Protein AF-A0A1R2CKJ0-F1 (afdb_monomer_lite)

Radius of gyration: 24.92 Å; chains: 1; bounding box: 48×50×79 Å

Foldseek 3Di:
DDDDDLVVLVVLLVCCQQPNLVVSCVVVVHPSVVSVVSVVVCVVPCPPVVVVVLLVLLVCCQPPNLVVSCVRRVHDSVRSVVSCVVCVVSPPDDDDDPPPDDDDCVVVVVPPPPDPDDDDDDDDDDDDPPPDPDDPPPPPDDDALLLLLVLLLQCVPDPDNVVSCVVSVHPSVSSVVSLCCLQPPAQDPNLCCQAVNDDDPPRRDPSNVSLLVVLVVVCVVVVPDPPVLVVSVVVSQVSSCSDPDGGDHDPSSSVSSCVVVVPD

InterPro domains:
  IPR002514 Transposase IS3/IS911family [PF01527] (139-189)
  IPR006600 HTH CenpB-type DNA-binding domain [PS51253] (199-264)
  IPR009057 Homedomain-like superfamily [SSF46689] (139-225)

Secondary structure (DSSP, 8-state):
-----HHHHHHHHHHHHHHHHHHHHHHHT--GGGTHHHHHHHHTT-HHHHHHHHHHHHHHHHHH-HHHHHHHHT--HHHHHHHHHH-GGG--S----TT-----TTSGGGSS----PPP-S------------TT------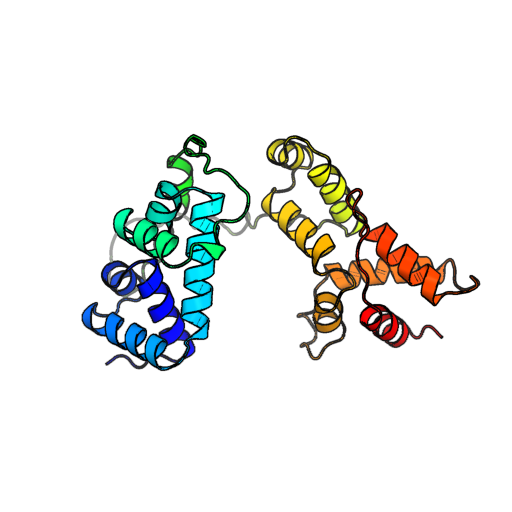---HHHHHHHHHHHHH-S-HHHHHHHTTS-HHHHHHHHHHHHHTTTSHHHHHHHHSS--TT-S-HHHHHHHHHHHHHHHHSTT-SSHHHHHHHHHHHHH--SSSPPP--HHHHHHHHHHHT--

Structure (mmCIF, N/CA/C/O backbone):
data_AF-A0A1R2CKJ0-F1
#
_entry.id   AF-A0A1R2CKJ0-F1
#
loop_
_atom_site.group_PDB
_atom_site.id
_atom_site.type_symbol
_atom_site.label_atom_id
_atom_site.label_alt_id
_atom_site.label_comp_id
_atom_site.label_asym_id
_atom_site.label_entity_id
_atom_site.label_seq_id
_atom_site.pdbx_PDB_ins_code
_atom_site.Cartn_x
_atom_site.Cartn_y
_atom_site.Cartn_z
_atom_site.occupancy
_atom_site.B_iso_or_equiv
_atom_site.auth_seq_id
_atom_site.auth_comp_id
_atom_site.auth_asym_id
_atom_site.auth_atom_id
_atom_site.pdbx_PDB_model_num
ATOM 1 N N . MET A 1 1 ? -10.559 26.275 -32.325 1.00 53.25 1 MET A N 1
ATOM 2 C CA . MET A 1 1 ? -9.926 25.853 -31.058 1.00 53.25 1 MET A CA 1
ATOM 3 C C . MET A 1 1 ? -10.720 24.674 -30.513 1.00 53.25 1 MET A C 1
ATOM 5 O O . MET A 1 1 ? -11.921 24.820 -30.311 1.00 53.25 1 MET A O 1
ATOM 9 N N . ILE A 1 2 ? -10.107 23.493 -30.386 1.00 58.09 2 ILE A N 1
ATOM 10 C CA . ILE A 1 2 ? -10.813 22.297 -29.898 1.00 58.09 2 ILE A CA 1
ATOM 11 C C . ILE A 1 2 ? -11.063 22.471 -28.394 1.00 58.09 2 ILE A C 1
ATOM 13 O O . ILE A 1 2 ? -10.130 22.674 -27.618 1.00 58.09 2 ILE A O 1
ATOM 17 N N . TYR A 1 3 ? -12.327 22.431 -27.968 1.00 61.59 3 TYR A N 1
ATOM 18 C CA . TYR A 1 3 ? -12.679 22.596 -26.557 1.00 61.59 3 TYR A CA 1
ATOM 19 C C . TYR A 1 3 ? -12.543 21.266 -25.812 1.00 61.59 3 TYR A C 1
ATOM 21 O O . TYR A 1 3 ? -13.449 20.437 -25.793 1.00 61.59 3 TYR A O 1
ATOM 29 N N . TYR A 1 4 ? -11.393 21.070 -25.172 1.00 70.81 4 TYR A N 1
ATOM 30 C CA . TYR A 1 4 ? -11.172 19.959 -24.247 1.00 70.81 4 TYR A CA 1
ATOM 31 C C . TYR A 1 4 ? -11.701 20.276 -22.847 1.00 70.81 4 TYR A C 1
ATOM 33 O O . TYR A 1 4 ? -11.743 21.441 -22.450 1.00 70.81 4 TYR A O 1
ATOM 41 N N . SER A 1 5 ? -12.062 19.243 -22.083 1.00 72.38 5 SER A N 1
ATOM 42 C CA . SER A 1 5 ? -12.331 19.371 -20.646 1.00 72.38 5 SER A CA 1
ATOM 43 C C . SER A 1 5 ? -11.050 19.693 -19.874 1.00 72.38 5 SER A C 1
ATOM 45 O O . SER A 1 5 ? -9.963 19.303 -20.302 1.00 72.38 5 SER A O 1
ATOM 47 N N . ASP A 1 6 ? -11.157 20.335 -18.710 1.00 60.19 6 ASP A N 1
ATOM 48 C CA . ASP A 1 6 ? -9.989 20.748 -17.911 1.00 60.19 6 ASP A CA 1
ATOM 49 C C . ASP A 1 6 ? -9.065 19.579 -17.570 1.00 60.19 6 ASP A C 1
ATOM 51 O O . ASP A 1 6 ? -7.846 19.673 -17.687 1.00 60.19 6 ASP A O 1
ATOM 55 N N . LYS A 1 7 ? -9.644 18.415 -17.260 1.00 60.22 7 LYS A N 1
ATOM 56 C CA . LYS A 1 7 ? -8.884 17.182 -17.028 1.00 60.22 7 LYS A CA 1
ATOM 57 C C . LYS A 1 7 ? -8.047 16.780 -18.245 1.00 60.22 7 LYS A C 1
ATOM 59 O O . LYS A 1 7 ? -6.913 16.337 -18.089 1.00 60.22 7 LYS A O 1
ATOM 64 N N . LYS A 1 8 ? -8.597 16.920 -19.452 1.00 69.69 8 LYS A N 1
ATOM 65 C CA . LYS A 1 8 ? -7.910 16.567 -20.698 1.00 69.69 8 LYS A CA 1
ATOM 66 C C . LYS A 1 8 ? -6.870 17.625 -21.077 1.00 69.69 8 LYS A C 1
ATOM 68 O O . LYS A 1 8 ? -5.788 17.251 -21.511 1.00 69.69 8 LYS A O 1
ATOM 73 N N . ARG A 1 9 ? -7.140 18.910 -20.820 1.00 68.81 9 ARG A N 1
ATOM 74 C CA . ARG A 1 9 ? -6.161 20.004 -20.970 1.00 68.81 9 ARG A CA 1
ATOM 75 C C . ARG A 1 9 ? -4.948 19.800 -20.065 1.00 68.81 9 ARG A C 1
ATOM 77 O O . ARG A 1 9 ? -3.824 19.887 -20.542 1.00 68.81 9 ARG A O 1
ATOM 84 N N . LYS A 1 10 ? -5.166 19.422 -18.800 1.00 63.09 10 LYS A N 1
ATOM 85 C CA . LYS A 1 10 ? -4.086 19.076 -17.861 1.00 63.09 10 LYS A CA 1
ATOM 86 C C . LYS A 1 10 ? -3.245 17.895 -18.351 1.00 63.09 10 LYS A C 1
ATOM 88 O O . LYS A 1 10 ? -2.026 17.945 -18.286 1.00 63.09 10 LYS A O 1
ATOM 93 N N . GLN A 1 11 ? -3.876 16.853 -18.893 1.00 62.78 11 GLN A N 1
ATOM 94 C CA . GLN A 1 11 ? -3.158 15.705 -19.468 1.00 62.78 11 GLN A CA 1
ATOM 95 C C . GLN A 1 11 ? -2.311 16.084 -20.688 1.00 62.78 11 GLN A C 1
ATOM 97 O O . GLN A 1 11 ? -1.190 15.600 -20.823 1.00 62.78 11 GLN A O 1
ATOM 102 N N . ILE A 1 12 ? -2.834 16.958 -21.550 1.00 67.19 12 ILE A N 1
ATOM 103 C CA . ILE A 1 12 ? -2.108 17.491 -22.707 1.00 67.19 12 ILE A CA 1
ATOM 104 C C . ILE A 1 12 ? -0.911 18.323 -22.239 1.00 67.19 12 ILE A C 1
ATOM 106 O O . ILE A 1 12 ? 0.193 18.100 -22.716 1.00 67.19 12 ILE A O 1
ATOM 110 N N . ALA A 1 13 ? -1.097 19.218 -21.268 1.00 64.44 13 ALA A N 1
ATOM 111 C CA . ALA A 1 13 ? -0.028 20.067 -20.747 1.00 64.44 13 ALA A CA 1
ATOM 112 C C . ALA A 1 13 ? 1.088 19.256 -20.062 1.00 64.44 13 ALA A C 1
ATOM 114 O O . ALA A 1 13 ? 2.265 19.492 -20.315 1.00 64.44 13 ALA A O 1
ATOM 115 N N . VAL A 1 14 ? 0.729 18.245 -19.262 1.00 59.41 14 VAL A N 1
ATOM 116 C CA . VAL A 1 14 ? 1.698 17.320 -18.647 1.00 59.41 14 VAL A CA 1
ATOM 117 C C . VAL A 1 14 ? 2.432 16.507 -19.715 1.00 59.41 14 VAL A C 1
ATOM 119 O O . VAL A 1 14 ? 3.648 16.375 -19.651 1.00 59.41 14 VAL A O 1
ATOM 122 N N . SER A 1 15 ? 1.726 16.002 -20.731 1.00 59.38 15 SER A N 1
ATOM 123 C CA . SER A 1 15 ? 2.367 15.301 -21.850 1.00 59.38 15 SER A CA 1
ATOM 124 C C . SER A 1 15 ? 3.327 16.209 -22.615 1.00 59.38 15 SER A C 1
ATOM 126 O O . SER A 1 15 ? 4.421 15.774 -22.955 1.00 59.38 15 SER A O 1
ATOM 128 N N . ALA A 1 16 ? 2.945 17.463 -22.858 1.00 66.12 16 ALA A N 1
ATOM 129 C CA . ALA A 1 16 ? 3.772 18.437 -23.560 1.00 66.12 16 ALA A CA 1
ATOM 130 C C . ALA A 1 16 ? 5.041 18.781 -22.785 1.00 66.12 16 ALA A C 1
ATOM 132 O O . ALA A 1 16 ? 6.093 18.966 -23.386 1.00 66.12 16 ALA A O 1
ATOM 133 N N . LEU A 1 17 ? 4.948 18.820 -21.457 1.00 58.66 17 LEU A N 1
ATOM 134 C CA . LEU A 1 17 ? 6.078 19.092 -20.582 1.00 58.66 17 LEU A CA 1
ATOM 135 C C . LEU A 1 17 ? 7.058 17.907 -20.496 1.00 58.66 17 LEU A C 1
ATOM 137 O O . LEU A 1 17 ? 8.252 18.130 -20.343 1.00 58.66 17 LEU A O 1
ATOM 141 N N . ILE A 1 18 ? 6.574 16.666 -20.629 1.00 56.00 18 ILE A N 1
ATOM 142 C CA . ILE A 1 18 ? 7.404 15.446 -20.560 1.00 56.00 18 ILE A CA 1
ATOM 143 C C . ILE A 1 18 ? 7.972 15.055 -21.933 1.00 56.00 18 ILE A C 1
ATOM 145 O O . ILE A 1 18 ? 9.114 14.630 -22.030 1.00 56.00 18 ILE A O 1
ATOM 149 N N . ASN A 1 19 ? 7.176 15.179 -22.996 1.00 58.38 19 ASN A N 1
ATOM 150 C CA . ASN A 1 19 ? 7.498 14.647 -24.326 1.00 58.38 19 ASN A CA 1
ATOM 151 C C . ASN A 1 19 ? 7.755 15.750 -25.374 1.00 58.38 19 ASN A C 1
ATOM 153 O O . ASN A 1 19 ? 8.066 15.463 -26.530 1.00 58.38 19 ASN A O 1
ATOM 157 N N . GLY A 1 20 ? 7.590 17.024 -25.009 1.00 60.12 20 GLY A N 1
ATOM 158 C CA . GLY A 1 20 ? 7.654 18.156 -25.933 1.00 60.12 20 GLY A CA 1
ATOM 159 C C . GLY A 1 20 ? 6.363 18.381 -26.737 1.00 60.12 20 GLY A C 1
ATOM 160 O O . GLY A 1 20 ? 5.468 17.527 -26.810 1.00 60.12 20 GLY A O 1
ATOM 161 N N . SER A 1 21 ? 6.270 19.562 -27.360 1.00 64.06 21 SER A N 1
ATOM 162 C CA . SER A 1 21 ? 5.103 20.032 -28.125 1.00 64.06 21 SER A CA 1
ATOM 163 C C . SER A 1 21 ? 4.776 19.128 -29.311 1.00 64.06 21 SER A C 1
ATOM 165 O O . SER A 1 21 ? 3.627 18.724 -29.481 1.00 64.06 21 SER A O 1
ATOM 167 N N . LYS A 1 22 ? 5.794 18.743 -30.086 1.00 71.75 22 LYS A N 1
ATOM 168 C CA . LYS A 1 22 ? 5.655 17.945 -31.308 1.00 71.75 22 LYS A CA 1
ATOM 169 C C . LYS A 1 22 ? 5.111 16.537 -31.053 1.00 71.75 22 LYS A C 1
ATOM 171 O O . LYS A 1 22 ? 4.124 16.133 -31.658 1.00 71.75 22 LYS A O 1
ATOM 176 N N . GLN A 1 23 ? 5.698 15.809 -30.104 1.00 68.38 23 GLN A N 1
ATOM 177 C CA . GLN A 1 23 ? 5.251 14.448 -29.778 1.00 68.38 23 GLN A CA 1
ATOM 178 C C . GLN A 1 23 ? 3.866 14.452 -29.118 1.00 68.38 23 GLN A C 1
ATOM 180 O O . GLN A 1 23 ? 3.071 13.532 -29.304 1.00 68.38 23 GLN A O 1
ATOM 185 N N . THR A 1 24 ? 3.540 15.508 -28.372 1.00 69.81 24 THR A N 1
ATOM 186 C CA . THR A 1 24 ? 2.217 15.659 -27.752 1.00 69.81 24 THR A CA 1
ATOM 187 C C . THR A 1 24 ? 1.144 16.049 -28.764 1.00 69.81 24 THR A C 1
ATOM 189 O O . THR A 1 24 ? 0.026 15.542 -28.691 1.00 69.81 24 THR A O 1
ATOM 192 N N . SER A 1 25 ? 1.490 16.892 -29.736 1.00 77.50 25 SER A N 1
ATOM 193 C CA . SER A 1 25 ? 0.664 17.206 -30.905 1.00 77.50 25 SER A CA 1
ATOM 194 C C . SER A 1 25 ? 0.239 15.932 -31.634 1.00 77.50 25 SER A C 1
ATOM 196 O O . SER A 1 25 ? -0.956 15.676 -31.802 1.00 77.50 25 SER A O 1
ATOM 198 N N . GLU A 1 26 ? 1.202 15.059 -31.936 1.00 76.31 26 GLU A N 1
ATOM 199 C CA . GLU A 1 26 ? 0.962 13.766 -32.580 1.00 76.31 26 GLU A CA 1
ATOM 200 C C . GLU A 1 26 ? 0.103 12.836 -31.702 1.00 76.31 26 GLU A C 1
ATOM 202 O O . GLU A 1 26 ? -0.906 12.298 -32.164 1.00 76.31 26 GLU A O 1
ATOM 207 N N . ALA A 1 27 ? 0.438 12.698 -30.414 1.00 71.38 27 ALA A N 1
ATOM 208 C CA . ALA A 1 27 ? -0.249 11.791 -29.490 1.00 71.38 27 ALA A CA 1
ATOM 209 C C . ALA A 1 27 ? -1.710 12.178 -29.195 1.00 71.38 27 ALA A C 1
ATOM 211 O O . ALA A 1 27 ? -2.542 11.308 -28.927 1.00 71.38 27 ALA A O 1
ATOM 212 N N . TYR A 1 28 ? -2.030 13.473 -29.223 1.00 75.38 28 TYR A N 1
ATOM 213 C CA . TYR A 1 28 ? -3.376 13.983 -28.944 1.00 75.38 28 TYR A CA 1
ATOM 214 C C . TYR A 1 28 ? -4.108 14.470 -30.195 1.00 75.38 28 TYR A C 1
ATOM 216 O O . TYR A 1 28 ? -5.251 14.914 -30.081 1.00 75.38 28 TYR A O 1
ATOM 224 N N . SER A 1 29 ? -3.481 14.351 -31.370 1.00 83.44 29 SER A N 1
ATOM 225 C CA . SER A 1 29 ? -4.011 14.827 -32.652 1.00 83.44 29 SER A CA 1
ATOM 226 C C . SER A 1 29 ? -4.455 16.293 -32.583 1.00 83.44 29 SER A C 1
ATOM 228 O O . SER A 1 29 ? -5.539 16.659 -33.038 1.00 83.44 29 SER A O 1
ATOM 230 N N . ILE A 1 30 ? -3.624 17.128 -31.960 1.00 80.62 30 ILE A N 1
ATOM 231 C CA . ILE A 1 30 ? -3.842 18.571 -31.824 1.00 80.62 30 ILE A CA 1
ATOM 232 C C . ILE A 1 30 ? -2.727 19.317 -32.543 1.00 80.62 30 ILE A C 1
ATOM 234 O O . ILE A 1 30 ? -1.592 18.869 -32.467 1.00 80.62 30 ILE A O 1
ATOM 238 N N . PRO A 1 31 ? -3.007 20.447 -33.209 1.00 82.25 31 PRO A N 1
ATOM 239 C CA . PRO A 1 31 ? -1.959 21.257 -33.819 1.00 82.25 31 PRO A CA 1
ATOM 240 C C . PRO A 1 31 ? -0.890 21.663 -32.795 1.00 82.25 31 PRO A C 1
ATOM 242 O O . PRO A 1 31 ? -1.214 21.972 -31.646 1.00 82.25 31 PRO A O 1
ATOM 245 N N . GLU A 1 32 ? 0.382 21.643 -33.195 1.00 74.44 32 GLU A N 1
ATOM 246 C CA . GLU A 1 32 ? 1.514 21.888 -32.291 1.00 74.44 32 GLU A CA 1
ATOM 247 C C . GLU A 1 32 ? 1.470 23.286 -31.653 1.00 74.44 32 GLU A C 1
ATOM 249 O O . GLU A 1 32 ? 1.734 23.442 -30.460 1.00 74.44 32 GLU A O 1
ATOM 254 N N . ASP A 1 33 ? 1.011 24.278 -32.411 1.00 78.12 33 ASP A N 1
ATOM 255 C CA . ASP A 1 33 ? 0.738 25.647 -31.970 1.00 78.12 33 ASP A CA 1
ATOM 256 C C . ASP A 1 33 ? -0.379 25.735 -30.911 1.00 78.12 33 ASP A C 1
ATOM 258 O O . ASP A 1 33 ? -0.432 26.695 -30.145 1.00 78.12 33 ASP A O 1
ATOM 262 N N . GLN A 1 34 ? -1.242 24.719 -30.806 1.00 75.44 34 GLN A N 1
ATOM 263 C CA . GLN A 1 34 ? -2.287 24.629 -29.779 1.00 75.44 34 GLN A CA 1
ATOM 264 C C . GLN A 1 34 ? -1.834 23.891 -28.515 1.00 75.44 34 GLN A C 1
ATOM 266 O O . GLN A 1 34 ? -2.558 23.904 -27.523 1.00 75.44 34 GLN A O 1
ATOM 271 N N . VAL A 1 35 ? -0.646 23.282 -28.505 1.00 69.38 35 VAL A N 1
ATOM 272 C CA . VAL A 1 35 ? -0.095 22.603 -27.322 1.00 69.38 35 VAL A CA 1
ATOM 273 C C . VAL A 1 35 ? 0.442 23.616 -26.305 1.00 69.38 35 VAL A C 1
ATOM 275 O O . VAL A 1 35 ? 0.188 23.489 -25.105 1.00 69.38 35 VAL A O 1
ATOM 278 N N . MET A 1 36 ? 1.138 24.648 -26.790 1.00 64.44 36 MET A N 1
ATOM 279 C CA . MET A 1 36 ? 1.796 25.667 -25.961 1.00 64.44 36 MET A CA 1
ATOM 280 C C . MET A 1 36 ? 0.825 26.465 -25.066 1.00 64.44 36 MET A C 1
ATOM 282 O O . MET A 1 36 ? 1.106 26.588 -23.873 1.00 64.44 36 MET A O 1
ATOM 286 N N . PRO A 1 37 ? -0.367 26.889 -25.535 1.00 66.00 37 PRO A N 1
ATOM 287 C CA . PRO A 1 37 ? -1.350 27.561 -24.681 1.00 66.00 37 PRO A CA 1
ATOM 288 C C . PRO A 1 37 ? -1.875 26.706 -23.517 1.00 66.00 37 PRO A C 1
ATOM 290 O O . PRO A 1 37 ? -2.295 27.243 -22.492 1.00 66.00 37 PRO A O 1
ATOM 293 N N . TYR A 1 38 ? -1.882 25.371 -23.629 1.00 64.00 38 TYR A N 1
ATOM 294 C CA . TYR A 1 38 ? -2.260 24.504 -22.503 1.00 64.00 38 TYR A CA 1
ATOM 295 C C . TYR A 1 38 ? -1.160 24.424 -21.445 1.00 64.00 38 TYR A C 1
ATOM 297 O O . TYR A 1 38 ? -1.465 24.320 -20.259 1.00 64.00 38 TYR A O 1
ATOM 305 N N . LEU A 1 39 ? 0.097 24.511 -21.873 1.00 60.41 39 LEU A N 1
ATOM 306 C CA . LEU A 1 39 ? 1.270 24.620 -21.012 1.00 60.41 39 LEU A CA 1
ATOM 307 C C . LEU A 1 39 ? 1.263 25.954 -20.252 1.00 60.41 39 LEU A C 1
ATOM 309 O O . LEU A 1 39 ? 1.354 25.960 -19.029 1.00 60.41 39 LEU A O 1
ATOM 313 N N . GLU A 1 40 ? 1.050 27.071 -20.946 1.00 57.38 40 GLU A N 1
ATOM 314 C CA . GLU A 1 40 ? 0.999 28.416 -20.349 1.00 57.38 40 GLU A CA 1
ATOM 315 C C . GLU A 1 40 ? -0.148 28.575 -19.336 1.00 57.38 40 GLU A C 1
ATOM 317 O O . GLU A 1 40 ? 0.040 29.139 -18.258 1.00 57.38 40 GLU A O 1
ATOM 322 N N . ASN A 1 41 ? -1.325 28.008 -19.624 1.00 58.06 41 ASN A N 1
ATOM 323 C CA . ASN A 1 41 ? -2.452 27.997 -18.682 1.00 58.06 41 ASN A CA 1
ATOM 324 C C . ASN A 1 41 ? -2.192 27.134 -17.431 1.00 58.06 41 ASN A C 1
ATOM 326 O O . ASN A 1 41 ? -2.778 27.390 -16.382 1.00 58.06 41 ASN A O 1
ATOM 330 N N . LEU A 1 42 ? -1.327 26.120 -17.528 1.00 56.91 42 LEU A N 1
ATOM 331 C CA . LEU A 1 42 ? -0.904 25.289 -16.397 1.00 56.91 42 LEU A CA 1
ATOM 332 C C . LEU A 1 42 ? 0.121 26.035 -15.520 1.00 56.91 42 LEU A C 1
ATOM 334 O O . LEU A 1 42 ? 0.006 26.029 -14.296 1.00 56.91 42 LEU A O 1
ATOM 338 N N . VAL A 1 43 ? 1.082 26.717 -16.158 1.00 50.12 43 VAL A N 1
ATOM 339 C CA . VAL A 1 43 ? 2.132 27.532 -15.513 1.00 50.12 43 VAL A CA 1
ATOM 340 C C . VAL A 1 43 ? 1.531 28.686 -14.715 1.00 50.12 43 VAL A C 1
ATOM 342 O O . VAL A 1 43 ? 1.937 28.925 -13.583 1.00 50.12 43 VAL A O 1
ATOM 345 N N . ASN A 1 44 ? 0.523 29.363 -15.268 1.00 52.44 44 ASN A N 1
ATOM 346 C CA . ASN A 1 44 ? -0.115 30.509 -14.618 1.00 52.44 44 ASN A CA 1
ATOM 347 C C . ASN A 1 44 ? -1.098 30.122 -13.493 1.00 52.44 44 ASN A C 1
ATOM 349 O O . ASN A 1 44 ? -1.579 31.005 -12.787 1.00 52.44 44 ASN A O 1
ATOM 353 N N . GLY A 1 45 ? -1.418 28.830 -13.328 1.00 51.44 45 GLY A N 1
ATOM 354 C CA . GLY A 1 45 ? -2.450 28.357 -12.395 1.00 51.44 45 GLY A CA 1
ATOM 355 C C . GLY A 1 45 ? -1.969 27.463 -11.245 1.00 51.44 45 GLY A C 1
ATOM 356 O O . GLY A 1 45 ? -2.615 27.451 -10.201 1.00 51.44 45 GLY A O 1
ATOM 357 N N . GLU A 1 46 ? -0.876 26.702 -11.397 1.00 52.59 46 GLU A N 1
ATOM 358 C CA . GLU A 1 46 ? -0.483 25.663 -10.423 1.00 52.59 46 GLU A CA 1
ATOM 359 C C . GLU A 1 46 ? 1.052 25.573 -10.235 1.00 52.59 46 GLU A C 1
ATOM 361 O O . GLU A 1 46 ? 1.701 24.661 -10.752 1.00 52.59 46 GLU A O 1
ATOM 366 N N . CYS A 1 47 ? 1.641 26.475 -9.429 1.00 45.59 47 CYS A N 1
ATOM 367 C CA . CYS A 1 47 ? 3.060 26.410 -9.006 1.00 45.59 47 CYS A CA 1
ATOM 368 C C . CYS A 1 47 ? 3.464 25.038 -8.427 1.00 45.59 47 CYS A C 1
ATOM 370 O O . CYS A 1 47 ? 4.593 24.592 -8.614 1.00 45.59 47 CYS A O 1
ATOM 372 N N . SER A 1 48 ? 2.536 24.332 -7.773 1.00 53.34 48 SER A N 1
ATOM 373 C CA . SER A 1 48 ? 2.784 23.032 -7.134 1.00 53.34 48 SER A CA 1
ATOM 374 C C . SER A 1 48 ? 3.104 21.907 -8.122 1.00 53.34 48 SER A C 1
ATOM 376 O O . SER A 1 48 ? 3.816 20.966 -7.779 1.00 53.34 48 SER A O 1
ATOM 378 N N . LEU A 1 49 ? 2.616 21.982 -9.363 1.00 50.62 49 LEU A N 1
ATOM 379 C CA . LEU A 1 49 ? 2.843 20.929 -10.353 1.00 50.62 49 LEU A CA 1
ATOM 380 C C . LEU A 1 49 ? 4.248 21.015 -10.960 1.00 50.62 49 LEU A C 1
ATOM 382 O O . LEU A 1 49 ? 4.881 19.986 -11.195 1.00 50.62 49 LEU A O 1
ATOM 386 N N . PHE A 1 50 ? 4.766 22.232 -11.138 1.00 53.22 50 PHE A N 1
ATOM 387 C CA . PHE A 1 50 ? 6.159 22.455 -11.527 1.00 53.22 50 PHE A CA 1
ATOM 388 C C . PHE A 1 50 ? 7.128 21.948 -10.466 1.00 53.22 50 PHE A C 1
ATOM 390 O O . PHE A 1 50 ? 8.127 21.319 -10.805 1.00 53.22 50 PHE A O 1
ATOM 397 N N . GLU A 1 51 ? 6.812 22.154 -9.189 1.00 56.25 51 GLU A N 1
ATOM 398 C CA . GLU A 1 51 ? 7.613 21.628 -8.084 1.00 56.25 51 GLU A CA 1
ATOM 399 C C . GLU A 1 51 ? 7.621 20.099 -8.060 1.00 56.25 51 GLU A C 1
ATOM 401 O O . GLU A 1 51 ? 8.684 19.502 -7.908 1.00 56.25 51 GLU A O 1
ATOM 406 N N . VAL A 1 52 ? 6.469 19.456 -8.273 1.00 58.47 52 VAL A N 1
ATOM 407 C CA . VAL A 1 52 ? 6.374 17.989 -8.331 1.00 58.47 52 VAL A CA 1
ATOM 408 C C . VAL A 1 52 ? 7.186 17.427 -9.494 1.00 58.47 52 VAL A C 1
ATOM 410 O O . VAL A 1 52 ? 7.960 16.491 -9.302 1.00 58.47 52 VAL A O 1
ATOM 413 N N . ILE A 1 53 ? 7.058 18.007 -10.689 1.00 61.16 53 ILE A N 1
ATOM 414 C CA . ILE A 1 53 ? 7.767 17.504 -11.870 1.00 61.16 53 ILE A CA 1
ATOM 415 C C . ILE A 1 53 ? 9.269 17.776 -11.762 1.00 61.16 53 ILE A C 1
ATOM 417 O O . ILE A 1 53 ? 10.068 16.887 -12.044 1.00 61.16 53 ILE A O 1
ATOM 421 N N . ARG A 1 54 ? 9.665 18.955 -11.268 1.00 69.38 54 ARG A N 1
ATOM 422 C CA . ARG A 1 54 ? 11.062 19.258 -10.938 1.00 69.38 54 ARG A CA 1
ATOM 423 C C . ARG A 1 54 ? 11.629 18.211 -9.983 1.00 69.38 54 ARG A C 1
ATOM 425 O O . ARG A 1 54 ? 12.702 17.676 -10.243 1.00 69.38 54 ARG A O 1
ATOM 432 N N . ASN A 1 55 ? 10.922 17.921 -8.892 1.00 67.00 55 ASN A N 1
ATOM 433 C CA . ASN A 1 55 ? 11.397 16.982 -7.883 1.00 67.00 55 ASN A CA 1
ATOM 434 C C . ASN A 1 55 ? 11.529 15.566 -8.466 1.00 67.00 55 ASN A C 1
ATOM 436 O O . ASN A 1 55 ? 12.541 14.921 -8.230 1.00 67.00 55 ASN A O 1
ATOM 440 N N . GLU A 1 56 ? 10.585 15.112 -9.294 1.00 69.06 56 GLU A N 1
ATOM 441 C CA . GLU A 1 56 ? 10.671 13.812 -9.979 1.00 69.06 56 GLU A CA 1
ATOM 442 C C . GLU A 1 56 ? 11.846 13.727 -10.964 1.00 69.06 56 GLU A C 1
ATOM 444 O O . GLU A 1 56 ? 12.557 12.721 -10.999 1.00 69.06 56 GLU A O 1
ATOM 449 N N . VAL A 1 57 ? 12.105 14.789 -11.733 1.00 69.94 57 VAL A N 1
ATOM 450 C CA . VAL A 1 57 ? 13.259 14.854 -12.645 1.00 69.94 57 VAL A CA 1
ATOM 451 C C . VAL A 1 57 ? 14.571 14.799 -11.858 1.00 69.94 57 VAL A C 1
ATOM 453 O O . VAL A 1 57 ? 15.462 14.022 -12.207 1.00 69.94 57 VAL A O 1
ATOM 456 N N . LEU A 1 58 ? 14.678 15.553 -10.759 1.00 73.62 58 LEU A N 1
ATOM 457 C CA . LEU A 1 58 ? 15.856 15.540 -9.886 1.00 73.62 58 LEU A CA 1
ATOM 458 C C . LEU A 1 58 ? 16.038 14.176 -9.196 1.00 73.62 58 LEU A C 1
ATOM 460 O O . LEU A 1 58 ? 17.144 13.635 -9.186 1.00 73.62 58 LEU A O 1
ATOM 464 N N . THR A 1 59 ? 14.962 13.562 -8.694 1.00 74.81 59 THR A N 1
ATOM 465 C CA . THR A 1 59 ? 14.982 12.210 -8.113 1.00 74.81 59 THR A CA 1
ATOM 466 C C . THR A 1 59 ? 15.378 11.161 -9.154 1.00 74.81 59 THR A C 1
ATOM 468 O O . THR A 1 59 ? 16.130 10.232 -8.849 1.00 74.81 59 THR A O 1
ATOM 471 N N . SER A 1 60 ? 14.905 11.283 -10.395 1.00 71.38 60 SER A N 1
ATOM 472 C CA . SER A 1 60 ? 15.294 10.387 -11.486 1.00 71.38 60 SER A CA 1
ATOM 473 C C . SER A 1 60 ? 16.778 10.533 -11.814 1.00 71.38 60 SER A C 1
ATOM 475 O O . SER A 1 60 ? 17.472 9.518 -11.903 1.00 71.38 60 SER A O 1
ATOM 477 N N . ALA A 1 61 ? 17.279 11.769 -11.918 1.00 75.38 61 ALA A N 1
ATOM 478 C CA . ALA A 1 61 ? 18.687 12.045 -12.191 1.00 75.38 61 ALA A CA 1
ATOM 479 C C . ALA A 1 61 ? 19.602 11.436 -11.124 1.00 75.38 61 ALA A C 1
ATOM 481 O O . ALA A 1 61 ? 20.606 10.815 -11.461 1.00 75.38 61 ALA A O 1
ATOM 482 N N . GLN A 1 62 ? 19.215 11.522 -9.852 1.00 74.94 62 GLN A N 1
ATOM 483 C CA . GLN A 1 62 ? 19.959 10.916 -8.746 1.00 74.94 62 GLN A CA 1
ATOM 484 C C . GLN A 1 62 ? 19.980 9.394 -8.777 1.00 74.94 62 GLN A C 1
ATOM 486 O O . GLN A 1 62 ? 21.003 8.777 -8.497 1.00 74.94 62 GLN A O 1
ATOM 491 N N . ASN A 1 63 ? 18.843 8.775 -9.089 1.00 72.75 63 ASN A N 1
ATOM 492 C CA . ASN A 1 63 ? 18.713 7.324 -9.009 1.00 72.75 63 ASN A CA 1
ATOM 493 C C . ASN A 1 63 ? 19.235 6.605 -10.257 1.00 72.75 63 ASN A C 1
ATOM 495 O O . ASN A 1 63 ? 19.684 5.466 -10.158 1.00 72.75 63 ASN A O 1
ATOM 499 N N . LYS A 1 64 ? 19.123 7.234 -11.431 1.00 74.44 64 LYS A N 1
ATOM 500 C CA . LYS A 1 64 ? 19.380 6.603 -12.737 1.00 74.44 64 LYS A CA 1
ATOM 501 C C . LYS A 1 64 ? 20.522 7.254 -13.519 1.00 74.44 64 LYS A C 1
ATOM 503 O O . LYS A 1 64 ? 20.903 6.738 -14.566 1.00 74.44 64 LYS A O 1
ATOM 508 N N . GLY A 1 65 ? 21.045 8.381 -13.044 1.00 76.00 65 GLY A N 1
ATOM 509 C CA . GLY A 1 65 ? 22.045 9.174 -13.747 1.00 76.00 65 GLY A CA 1
ATOM 510 C C . GLY A 1 65 ? 21.439 10.149 -14.761 1.00 76.00 65 GLY A C 1
ATOM 511 O O . GLY A 1 65 ? 20.280 10.028 -15.186 1.00 76.00 65 GLY A O 1
ATOM 512 N N . ILE A 1 66 ? 22.255 11.130 -15.152 1.00 75.62 66 ILE A N 1
ATOM 513 C CA . ILE A 1 66 ? 21.879 12.245 -16.037 1.00 75.62 66 ILE A CA 1
ATOM 514 C C . ILE A 1 66 ? 21.434 11.709 -17.397 1.00 75.62 66 ILE A C 1
ATOM 516 O O . ILE A 1 66 ? 20.333 12.007 -17.843 1.00 75.62 66 ILE A O 1
ATOM 520 N N . ARG A 1 67 ? 22.233 10.832 -18.015 1.00 75.94 67 ARG A N 1
ATOM 521 C CA . ARG A 1 67 ? 21.966 10.299 -19.359 1.00 75.94 67 ARG A CA 1
ATOM 522 C C . ARG A 1 67 ? 20.637 9.547 -19.451 1.00 75.94 67 ARG A C 1
ATOM 524 O O . ARG A 1 67 ? 19.830 9.837 -20.327 1.00 75.94 67 ARG A O 1
ATOM 531 N N . SER A 1 68 ? 20.387 8.621 -18.523 1.00 68.75 68 SER A N 1
ATOM 532 C CA . SER A 1 68 ? 19.143 7.839 -18.504 1.00 68.75 68 SER A CA 1
ATOM 533 C C . SER A 1 68 ? 17.921 8.719 -18.227 1.00 68.75 68 SER A C 1
ATOM 535 O O . SER A 1 68 ? 16.842 8.492 -18.777 1.00 68.75 68 SER A O 1
ATOM 537 N N . THR A 1 69 ? 18.083 9.760 -17.409 1.00 68.38 69 THR A N 1
ATOM 538 C CA . THR A 1 69 ? 17.019 10.732 -17.132 1.00 68.38 69 THR A CA 1
ATOM 539 C C . THR A 1 69 ? 16.749 11.628 -18.339 1.00 68.38 69 THR A C 1
ATOM 541 O O . THR A 1 69 ? 15.599 11.783 -18.728 1.00 68.38 69 THR A O 1
ATOM 544 N N . CYS A 1 70 ? 17.785 12.127 -19.012 1.00 64.69 70 CYS A N 1
ATOM 545 C CA . CYS A 1 70 ? 17.662 12.853 -20.275 1.00 64.69 70 CYS A CA 1
ATOM 546 C C . CYS A 1 70 ? 16.936 12.035 -21.352 1.00 64.69 70 CYS A C 1
ATOM 548 O O . CYS A 1 70 ? 16.021 12.547 -21.988 1.00 64.69 70 CYS A O 1
ATOM 550 N N . GLU A 1 71 ? 17.279 10.754 -21.514 1.00 66.00 71 GLU A N 1
ATOM 551 C CA . GLU A 1 71 ? 16.630 9.862 -22.486 1.00 66.00 71 GLU A CA 1
ATOM 552 C C . GLU A 1 71 ? 15.158 9.579 -22.143 1.00 66.00 71 GLU A C 1
ATOM 554 O O . GLU A 1 71 ? 14.318 9.513 -23.038 1.00 66.00 71 GLU A O 1
ATOM 559 N N . SER A 1 72 ? 14.829 9.431 -20.856 1.00 56.56 72 SER A N 1
ATOM 560 C CA . SER A 1 72 ? 13.461 9.125 -20.409 1.00 56.56 72 SER A CA 1
ATOM 561 C C . SER A 1 72 ? 12.530 10.336 -20.353 1.00 56.56 72 SER A C 1
ATOM 563 O O . SER A 1 72 ? 11.321 10.162 -20.484 1.00 56.56 72 SER A O 1
ATOM 565 N N . TRP A 1 73 ? 13.079 11.539 -20.187 1.00 59.00 73 TRP A N 1
ATOM 566 C CA . TRP A 1 73 ? 12.326 12.795 -20.089 1.00 59.00 73 TRP A CA 1
ATOM 567 C C . TRP A 1 73 ? 12.514 13.714 -21.302 1.00 59.00 73 TRP A C 1
ATOM 569 O O . TRP A 1 73 ? 12.049 14.848 -21.288 1.00 59.00 73 TRP A O 1
ATOM 579 N N . GLY A 1 74 ? 13.235 13.266 -22.334 1.00 57.34 74 GLY A N 1
ATOM 580 C CA . GLY A 1 74 ? 13.482 14.058 -23.542 1.00 57.34 74 GLY A CA 1
ATOM 581 C C . GLY A 1 74 ? 14.242 15.368 -23.290 1.00 57.34 74 GLY A C 1
ATOM 582 O O . GLY A 1 74 ? 14.072 16.325 -24.043 1.00 57.34 74 GLY A O 1
ATOM 583 N N . LEU A 1 75 ? 15.059 15.433 -22.234 1.00 58.25 75 LEU A N 1
ATOM 584 C CA . LEU A 1 75 ? 15.815 16.630 -21.849 1.00 58.25 75 LEU A CA 1
ATOM 585 C C . LEU A 1 75 ? 17.228 16.595 -22.436 1.00 58.25 75 LEU A C 1
ATOM 587 O O . LEU A 1 75 ? 17.842 15.534 -22.534 1.00 58.25 75 LEU A O 1
ATOM 591 N N . SER A 1 76 ? 17.795 17.760 -22.756 1.00 63.31 76 SER A N 1
ATOM 592 C CA . SER A 1 76 ? 19.232 17.850 -23.031 1.00 63.31 76 SER A CA 1
ATOM 593 C C . SER A 1 76 ? 20.034 17.736 -21.732 1.00 63.31 76 SER A C 1
ATOM 595 O O . SER A 1 76 ? 19.583 18.186 -20.675 1.00 63.31 76 SER A O 1
ATOM 597 N N . SER A 1 77 ? 21.240 17.169 -21.807 1.00 68.69 77 SER A N 1
ATOM 598 C CA . SER A 1 77 ? 22.141 17.064 -20.649 1.00 68.69 77 SER A CA 1
ATOM 599 C C . SER A 1 77 ? 22.428 18.432 -20.033 1.00 68.69 77 SER A C 1
ATOM 601 O O . SER A 1 77 ? 22.321 18.594 -18.825 1.00 68.69 77 SER A O 1
ATOM 603 N N . GLU A 1 78 ? 22.654 19.447 -20.872 1.00 60.62 78 GLU A N 1
ATOM 604 C CA . GLU A 1 78 ? 22.889 20.829 -20.440 1.00 60.62 78 GLU A CA 1
ATOM 605 C C . GLU A 1 78 ? 21.702 21.410 -19.646 1.00 60.62 78 GLU A C 1
ATOM 607 O O . GLU A 1 78 ? 21.887 22.150 -18.680 1.00 60.62 78 GLU A O 1
ATOM 612 N N . CYS A 1 79 ? 20.466 21.070 -20.028 1.00 55.84 79 CYS A N 1
ATOM 613 C CA . CYS A 1 79 ? 19.264 21.520 -19.329 1.00 55.84 79 CYS A CA 1
ATOM 614 C C . CYS A 1 79 ? 19.126 20.845 -17.959 1.00 55.84 79 CYS A C 1
ATOM 616 O O . CYS A 1 79 ? 18.839 21.516 -16.965 1.00 55.84 79 CYS A O 1
ATOM 618 N N . LEU A 1 80 ? 19.380 19.535 -17.894 1.00 68.00 80 LEU A N 1
ATOM 619 C CA . LEU A 1 80 ? 19.317 18.784 -16.644 1.00 68.00 80 LEU A CA 1
ATOM 620 C C . LEU A 1 80 ? 20.436 19.193 -15.675 1.00 68.00 80 LEU A C 1
ATOM 622 O O . LEU A 1 80 ? 20.188 19.340 -14.483 1.00 68.00 80 LEU A O 1
ATOM 626 N N . GLU A 1 81 ? 21.641 19.451 -16.175 1.00 73.56 81 GLU A N 1
ATOM 627 C CA . GLU A 1 81 ? 22.767 19.941 -15.374 1.00 73.56 81 GLU A CA 1
ATOM 628 C C . GLU A 1 81 ? 22.480 21.322 -14.776 1.00 73.56 81 GLU A C 1
ATOM 630 O O . GLU A 1 81 ? 22.630 21.507 -13.568 1.00 73.56 81 GLU A O 1
ATOM 635 N N . LYS A 1 82 ? 21.966 22.267 -15.578 1.00 64.69 82 LYS A N 1
ATOM 636 C CA . LYS A 1 82 ? 21.524 23.586 -15.088 1.00 64.69 82 LYS A CA 1
ATOM 637 C C . LYS A 1 82 ? 20.446 23.468 -14.009 1.00 64.69 82 LYS A C 1
ATOM 639 O O . LYS A 1 82 ? 20.478 24.212 -13.030 1.00 64.69 82 LYS A O 1
ATOM 644 N N . LEU A 1 83 ? 19.516 22.524 -14.166 1.00 61.62 83 LEU A N 1
ATOM 645 C CA . LEU A 1 83 ? 18.465 22.262 -13.185 1.00 61.62 83 LEU A CA 1
ATOM 646 C C . LEU A 1 83 ? 19.032 21.690 -11.879 1.00 61.62 83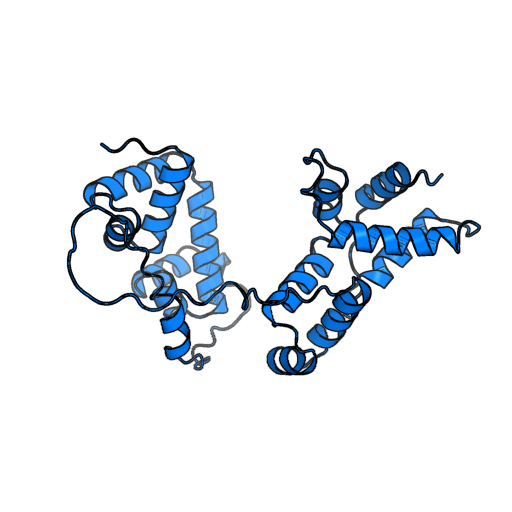 LEU A C 1
ATOM 648 O O . LEU A 1 83 ? 18.663 22.150 -10.805 1.00 61.62 83 LEU A O 1
ATOM 652 N N . ILE A 1 84 ? 19.956 20.731 -11.951 1.00 69.88 84 ILE A N 1
ATOM 653 C CA . ILE A 1 84 ? 20.620 20.155 -10.772 1.00 69.88 84 ILE A CA 1
ATOM 654 C C . ILE A 1 84 ? 21.420 21.231 -10.023 1.00 69.88 84 ILE A C 1
ATOM 656 O O . ILE A 1 84 ? 21.323 21.326 -8.800 1.00 69.88 84 ILE A O 1
ATOM 660 N N . SER A 1 85 ? 22.160 22.084 -10.738 1.00 70.75 85 SER A N 1
ATOM 661 C CA . SER A 1 85 ? 22.923 23.186 -10.135 1.00 70.75 85 SER A CA 1
ATOM 662 C C . SER A 1 85 ? 22.045 24.248 -9.470 1.00 70.75 85 SER A C 1
ATOM 664 O O . SER A 1 85 ? 22.469 24.857 -8.492 1.00 70.75 85 SER A O 1
ATOM 666 N N . ALA A 1 86 ? 20.827 24.466 -9.969 1.00 61.94 86 ALA A N 1
ATOM 667 C CA . ALA A 1 86 ? 19.874 25.403 -9.378 1.00 61.94 86 ALA A CA 1
ATOM 668 C C . ALA A 1 86 ? 19.235 24.883 -8.073 1.00 61.94 86 ALA A C 1
ATOM 670 O O . ALA A 1 86 ? 18.686 25.677 -7.312 1.00 61.94 86 ALA A O 1
ATOM 671 N N . PHE A 1 87 ? 19.316 23.573 -7.800 1.00 68.00 87 PHE A N 1
ATOM 672 C CA . PHE A 1 87 ? 18.717 22.928 -6.624 1.00 68.00 87 PHE A CA 1
ATOM 673 C C . PHE A 1 87 ? 19.713 21.983 -5.918 1.00 68.00 87 PHE A C 1
ATOM 675 O O . PHE A 1 87 ? 19.482 20.771 -5.840 1.00 68.00 87 PHE A O 1
ATOM 682 N N . PRO A 1 88 ? 20.820 22.521 -5.367 1.00 61.28 88 PRO A N 1
ATOM 683 C CA . PRO A 1 88 ? 21.912 21.723 -4.805 1.00 61.28 88 PRO A CA 1
ATOM 684 C C . PRO A 1 88 ? 21.507 20.930 -3.555 1.00 61.28 88 PRO A C 1
ATOM 686 O O . PRO A 1 88 ? 22.083 19.879 -3.291 1.00 61.28 88 PRO A O 1
ATOM 689 N N . GLU A 1 89 ? 20.487 21.379 -2.816 1.00 59.47 89 GLU A N 1
ATOM 690 C CA . GLU A 1 89 ? 19.986 20.707 -1.606 1.00 59.47 89 GLU A CA 1
ATOM 691 C C . GLU A 1 89 ? 19.393 19.321 -1.877 1.00 59.47 89 GLU A C 1
ATOM 693 O O . GLU A 1 89 ? 19.320 18.486 -0.976 1.00 59.47 89 GLU A O 1
ATOM 698 N N . PHE A 1 90 ? 19.004 19.039 -3.123 1.00 54.44 90 PHE A N 1
ATOM 699 C CA . PHE A 1 90 ? 18.541 17.710 -3.489 1.00 54.44 90 PHE A CA 1
ATOM 700 C C . PHE A 1 90 ? 19.708 16.711 -3.472 1.00 54.44 90 PHE A C 1
ATOM 702 O O . PHE A 1 90 ? 19.498 15.550 -3.132 1.00 54.44 90 PHE A O 1
ATOM 709 N N . ILE A 1 91 ? 20.944 17.146 -3.764 1.00 53.31 91 ILE A N 1
ATOM 710 C CA . ILE A 1 91 ? 22.171 16.332 -3.817 1.00 53.31 91 ILE A CA 1
ATOM 711 C C . ILE A 1 91 ? 22.632 15.977 -2.393 1.00 53.31 91 ILE A C 1
ATOM 713 O O . ILE A 1 91 ? 23.652 16.449 -1.903 1.00 53.31 91 ILE A O 1
ATOM 717 N N . SER A 1 92 ? 21.881 15.128 -1.701 1.00 44.06 92 SER A N 1
ATOM 718 C CA . SER A 1 92 ? 22.286 14.597 -0.404 1.00 44.06 92 SER A CA 1
ATOM 719 C C . SER A 1 92 ? 22.348 13.075 -0.455 1.00 44.06 92 SER A C 1
ATOM 721 O O . SER A 1 92 ? 21.335 12.379 -0.492 1.00 44.06 92 SER A O 1
ATOM 723 N N . SER A 1 93 ? 23.583 12.568 -0.409 1.00 39.38 93 SER A N 1
ATOM 724 C CA . SER A 1 93 ? 23.969 11.206 -0.007 1.00 39.38 93 SER A CA 1
ATOM 725 C C . SER A 1 93 ? 23.785 10.037 -0.989 1.00 39.38 93 SER A C 1
ATOM 727 O O . SER A 1 93 ? 23.375 8.956 -0.581 1.00 39.38 93 SER A O 1
ATOM 729 N N . LYS A 1 94 ? 24.189 10.168 -2.259 1.00 38.62 94 LYS A N 1
ATOM 730 C CA . LYS A 1 94 ? 24.650 9.008 -3.055 1.00 38.62 94 LYS A CA 1
ATOM 731 C C . LYS A 1 94 ? 25.489 9.470 -4.241 1.00 38.62 94 LYS A C 1
ATOM 733 O O . LYS A 1 94 ? 25.030 10.260 -5.057 1.00 38.62 94 LYS A O 1
ATOM 738 N N . ASN A 1 95 ? 26.728 8.986 -4.312 1.00 41.00 95 ASN A N 1
ATOM 739 C CA . ASN A 1 95 ? 27.607 9.228 -5.452 1.00 41.00 95 ASN A CA 1
ATOM 740 C C . ASN A 1 95 ? 26.978 8.632 -6.719 1.00 41.00 95 ASN A C 1
ATOM 742 O O . ASN A 1 95 ? 26.548 7.477 -6.712 1.00 41.00 95 ASN A O 1
ATOM 746 N N . TYR A 1 96 ? 26.928 9.436 -7.782 1.00 42.00 96 TYR A N 1
ATOM 747 C CA . TYR A 1 96 ? 26.437 9.054 -9.103 1.00 42.00 96 TYR A CA 1
ATOM 748 C C . TYR A 1 96 ? 27.200 7.824 -9.619 1.00 42.00 96 TYR A C 1
ATOM 750 O O . TYR A 1 96 ? 28.428 7.827 -9.681 1.00 42.00 96 TYR A O 1
ATOM 758 N N . CYS A 1 97 ? 26.475 6.759 -9.970 1.00 38.66 97 CYS A N 1
ATOM 759 C CA . CYS A 1 97 ? 27.047 5.574 -10.603 1.00 38.66 97 CYS A CA 1
ATOM 760 C C . CYS A 1 97 ? 26.727 5.606 -12.101 1.00 38.66 97 CYS A C 1
ATOM 762 O O . CYS A 1 97 ? 25.685 5.115 -12.535 1.00 38.66 97 CYS A O 1
ATOM 764 N N . ASP A 1 98 ? 27.634 6.178 -12.892 1.00 37.53 98 ASP A N 1
ATOM 765 C CA . ASP A 1 98 ? 27.512 6.262 -14.357 1.00 37.53 98 ASP A CA 1
ATOM 766 C C . ASP A 1 98 ? 27.740 4.916 -15.078 1.00 37.53 98 ASP A C 1
ATOM 768 O O . ASP A 1 98 ? 27.691 4.838 -16.305 1.00 37.53 98 ASP A O 1
ATOM 772 N N . THR A 1 99 ? 27.979 3.827 -14.342 1.00 38.03 99 THR A N 1
ATOM 773 C CA . THR A 1 99 ? 28.371 2.524 -14.901 1.00 38.03 99 THR A CA 1
ATOM 774 C C . THR A 1 99 ? 27.311 1.433 -14.794 1.00 38.03 99 THR A C 1
ATOM 776 O O . THR A 1 99 ? 27.582 0.297 -15.183 1.00 38.03 99 THR A O 1
ATOM 779 N N . CYS A 1 100 ? 26.074 1.739 -14.392 1.00 36.84 100 CYS A N 1
ATOM 780 C CA . CYS A 1 100 ? 24.961 0.788 -14.508 1.00 36.84 100 CYS A CA 1
ATOM 781 C C . CYS A 1 100 ? 24.463 0.674 -15.963 1.00 36.84 100 CYS A C 1
ATOM 783 O O . CYS A 1 100 ? 23.310 0.941 -16.290 1.00 36.84 100 CYS A O 1
ATOM 785 N N . SER 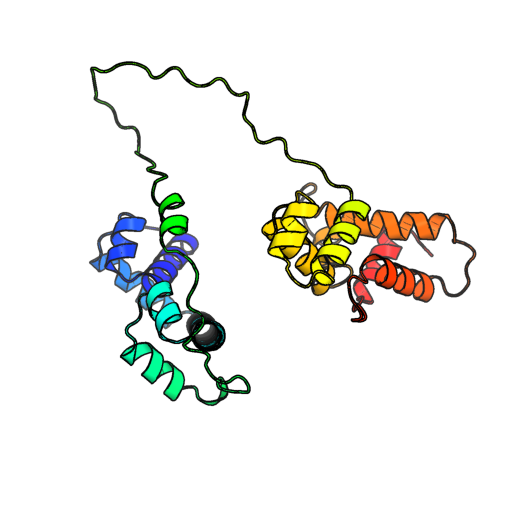A 1 101 ? 25.358 0.246 -16.853 1.00 41.19 101 SER A N 1
ATOM 786 C CA . SER A 1 101 ? 24.997 -0.370 -18.122 1.00 41.19 101 SER A CA 1
ATOM 787 C C . SER A 1 101 ? 24.392 -1.733 -17.811 1.00 41.19 101 SER A C 1
ATOM 789 O O . SER A 1 101 ? 25.085 -2.560 -17.229 1.00 41.19 101 SER A O 1
ATOM 791 N N . LEU A 1 102 ? 23.119 -1.940 -18.164 1.00 36.81 102 LEU A N 1
ATOM 792 C CA . LEU A 1 102 ? 22.527 -3.189 -18.681 1.00 36.81 102 LEU A CA 1
ATOM 793 C C . LEU A 1 102 ? 21.005 -3.183 -18.467 1.00 36.81 102 LEU A C 1
ATOM 795 O O . LEU A 1 102 ? 20.490 -3.837 -17.566 1.00 36.81 102 LEU A O 1
ATOM 799 N N . ILE A 1 103 ? 20.275 -2.516 -19.363 1.00 33.50 103 ILE A N 1
ATOM 800 C CA . ILE A 1 103 ? 18.990 -3.042 -19.841 1.00 33.50 103 ILE A CA 1
ATOM 801 C C . ILE A 1 103 ? 18.998 -2.913 -21.366 1.00 33.50 103 ILE A C 1
ATOM 803 O O . ILE A 1 103 ? 19.180 -1.831 -21.918 1.00 33.50 103 ILE A O 1
ATOM 807 N N . ASN A 1 104 ? 18.870 -4.057 -22.035 1.00 33.56 104 ASN A N 1
ATOM 808 C CA . ASN A 1 104 ? 18.889 -4.200 -23.485 1.00 33.56 104 ASN A CA 1
ATOM 809 C C . ASN A 1 104 ? 17.694 -3.437 -24.115 1.00 33.56 104 ASN A C 1
ATOM 811 O O . ASN A 1 104 ? 16.545 -3.774 -23.814 1.00 33.56 104 ASN A O 1
ATOM 815 N N . PRO A 1 105 ? 17.913 -2.452 -25.013 1.00 34.91 105 PRO A N 1
ATOM 816 C CA . PRO A 1 105 ? 16.851 -1.633 -25.619 1.00 34.91 105 PRO A CA 1
ATOM 817 C C . PRO A 1 105 ? 15.814 -2.412 -26.447 1.00 34.91 105 PRO A C 1
ATOM 819 O O . PRO A 1 105 ? 14.802 -1.851 -26.869 1.00 34.91 105 PRO A O 1
ATOM 822 N N . GLN A 1 106 ? 16.040 -3.703 -26.709 1.00 33.19 106 GLN A N 1
ATOM 823 C CA . GLN A 1 106 ? 15.105 -4.538 -27.463 1.00 33.19 106 GLN A CA 1
ATOM 824 C C . GLN A 1 106 ? 13.840 -4.934 -26.685 1.00 33.19 106 GLN A C 1
ATOM 826 O O . GLN A 1 106 ? 12.833 -5.238 -27.325 1.00 33.19 106 GLN A O 1
ATOM 831 N N . GLU A 1 107 ? 13.813 -4.850 -25.351 1.00 34.25 107 GLU A N 1
ATOM 832 C CA . GLU A 1 107 ? 12.591 -5.161 -24.586 1.00 34.25 107 GLU A CA 1
ATOM 833 C C . GLU A 1 107 ? 11.555 -4.018 -24.601 1.00 34.25 107 GLU A C 1
ATOM 835 O O . GLU A 1 107 ? 10.355 -4.265 -24.457 1.00 34.25 107 GLU A O 1
ATOM 840 N N . LEU A 1 108 ? 11.969 -2.782 -24.912 1.00 32.69 108 LEU A N 1
ATOM 841 C CA . LEU A 1 108 ? 11.084 -1.609 -25.009 1.00 32.69 108 LEU A CA 1
ATOM 842 C C . LEU A 1 108 ? 10.328 -1.495 -26.347 1.00 32.69 108 LEU A C 1
ATOM 844 O O . LEU A 1 108 ? 9.323 -0.789 -26.426 1.00 32.69 108 LEU A O 1
ATOM 848 N N . LYS A 1 109 ? 10.720 -2.244 -27.388 1.00 29.08 109 LYS A N 1
ATOM 849 C CA . LYS A 1 109 ? 9.996 -2.270 -28.680 1.00 29.08 109 LYS A CA 1
ATOM 850 C C . LYS A 1 109 ? 8.645 -2.993 -28.631 1.00 29.08 109 LYS A C 1
ATOM 852 O O . LYS A 1 109 ? 7.900 -2.957 -29.607 1.00 29.08 109 LYS A O 1
ATOM 857 N N . THR A 1 110 ? 8.291 -3.638 -27.520 1.00 32.97 110 THR A N 1
ATOM 858 C CA . THR A 1 110 ? 7.002 -4.342 -27.398 1.00 32.97 110 THR A CA 1
ATOM 859 C C . THR A 1 110 ? 5.838 -3.444 -26.970 1.00 32.97 110 THR A C 1
ATOM 861 O O . THR A 1 110 ? 4.693 -3.890 -26.999 1.00 32.97 110 THR A O 1
ATOM 864 N N . TRP A 1 111 ? 6.091 -2.172 -26.637 1.00 31.84 111 TRP A N 1
ATOM 865 C CA . TRP A 1 111 ? 5.054 -1.242 -26.168 1.00 31.84 111 TRP A CA 1
ATOM 866 C C . TRP A 1 111 ? 4.573 -0.243 -27.235 1.00 31.84 111 TRP A C 1
ATOM 868 O O . TRP A 1 111 ? 3.529 0.374 -27.050 1.00 31.84 111 TRP A O 1
ATOM 878 N N . SER A 1 112 ? 5.258 -0.128 -28.379 1.00 30.23 112 SER A N 1
ATOM 879 C CA . SER A 1 112 ? 4.924 0.829 -29.449 1.00 30.23 112 SER A CA 1
ATOM 880 C C . SER A 1 112 ? 4.068 0.270 -30.597 1.00 30.23 112 SER A C 1
ATOM 882 O O . SER A 1 112 ? 3.726 1.015 -31.507 1.00 30.23 112 SER A O 1
ATOM 884 N N . ASN A 1 113 ? 3.662 -1.006 -30.562 1.00 34.44 113 ASN A N 1
ATOM 885 C CA . ASN A 1 113 ? 2.889 -1.632 -31.650 1.00 34.44 113 ASN A CA 1
ATOM 886 C C . ASN A 1 113 ? 1.414 -1.925 -31.330 1.00 34.44 113 ASN A C 1
ATOM 888 O O . ASN A 1 113 ? 0.770 -2.700 -32.040 1.00 34.44 113 ASN A O 1
ATOM 892 N N . VAL A 1 114 ? 0.820 -1.270 -30.330 1.00 32.84 114 VAL A N 1
ATOM 893 C CA . VAL A 1 114 ? -0.650 -1.203 -30.252 1.00 32.84 114 VAL A CA 1
ATOM 894 C C . VAL A 1 114 ? -1.121 -0.053 -31.143 1.00 32.84 114 VAL A C 1
ATOM 896 O O . VAL A 1 114 ? -1.483 1.023 -30.679 1.00 32.84 114 VAL A O 1
ATOM 899 N N . SER A 1 115 ? -1.066 -0.290 -32.454 1.00 35.91 115 SER A N 1
ATOM 900 C CA . SER A 1 115 ? -1.724 0.551 -33.450 1.00 35.91 115 SER A CA 1
ATOM 901 C C . SER A 1 115 ? -3.236 0.420 -33.254 1.00 35.91 115 SER A C 1
ATOM 903 O O . SER A 1 115 ? -3.827 -0.623 -33.539 1.00 35.91 115 SER A O 1
ATOM 905 N N . VAL A 1 116 ? -3.864 1.458 -32.704 1.00 35.97 116 VAL A N 1
ATOM 906 C CA . VAL A 1 116 ? -5.321 1.612 -32.716 1.00 35.97 116 VAL A CA 1
ATOM 907 C C . VAL A 1 116 ? -5.657 2.418 -33.964 1.00 35.97 116 VAL A C 1
ATOM 909 O O . VAL A 1 116 ? -5.656 3.644 -33.936 1.00 35.97 116 VAL A O 1
ATOM 912 N N . GLN A 1 117 ? -5.901 1.734 -35.081 1.00 32.59 117 GLN A N 1
ATOM 913 C CA . GLN A 1 117 ? -6.522 2.380 -36.235 1.00 32.59 117 GLN A CA 1
ATOM 914 C C . GLN A 1 117 ? -7.997 2.689 -35.914 1.00 32.59 117 GLN A C 1
ATOM 916 O O . GLN A 1 117 ? -8.706 1.801 -35.426 1.00 32.59 117 GLN A O 1
ATOM 921 N N . PRO A 1 118 ? -8.493 3.907 -36.191 1.00 32.81 118 PRO A N 1
ATOM 922 C CA . PRO A 1 118 ? -9.921 4.185 -36.198 1.00 32.81 118 PRO A CA 1
ATOM 923 C C . PRO A 1 118 ? -10.547 3.607 -37.474 1.00 32.81 118 PRO A C 1
ATOM 925 O O . PRO A 1 118 ? -10.084 3.862 -38.583 1.00 32.81 118 PRO A O 1
ATOM 928 N N . ALA A 1 119 ? -11.612 2.822 -37.316 1.00 36.00 119 ALA A N 1
ATOM 929 C CA . ALA A 1 119 ? -12.416 2.353 -38.435 1.00 36.00 119 ALA A CA 1
ATOM 930 C C . ALA A 1 119 ? -13.252 3.515 -39.002 1.00 36.00 119 ALA A C 1
ATOM 932 O O . ALA A 1 119 ? -14.124 4.048 -38.317 1.00 36.00 119 ALA A O 1
ATOM 933 N N . GLY A 1 120 ? -12.990 3.874 -40.258 1.00 31.22 120 GLY A N 1
ATOM 934 C CA . GLY A 1 120 ? -13.843 4.687 -41.124 1.00 31.22 120 GLY A CA 1
ATOM 935 C C . GLY A 1 120 ? -13.986 3.998 -42.488 1.00 31.22 120 GLY A C 1
ATOM 936 O O . GLY A 1 120 ? -13.128 3.190 -42.838 1.00 31.22 120 GLY A O 1
ATOM 937 N N . PRO A 1 121 ? -15.092 4.221 -43.217 1.00 43.28 121 PRO A N 1
ATOM 938 C CA . PRO A 1 121 ? -15.601 3.293 -44.214 1.00 43.28 121 PRO A CA 1
ATOM 939 C C . PRO A 1 121 ? -14.910 3.517 -45.553 1.00 43.28 121 PRO A C 1
ATOM 941 O O . PRO A 1 121 ? -15.053 4.583 -46.137 1.00 43.28 121 PRO A O 1
ATOM 944 N N . ASN A 1 122 ? -14.149 2.523 -45.995 1.00 45.22 122 ASN A N 1
ATOM 945 C CA . ASN A 1 122 ? -13.921 2.118 -47.384 1.00 45.22 122 ASN A CA 1
ATOM 946 C C . ASN A 1 122 ? -12.637 1.295 -47.389 1.00 45.22 122 ASN A C 1
ATOM 948 O O . ASN A 1 122 ? -11.559 1.857 -47.276 1.00 45.22 122 ASN A O 1
ATOM 952 N N . ASP A 1 123 ? -12.771 -0.025 -47.484 1.00 31.36 123 ASP A N 1
ATOM 953 C CA . ASP A 1 123 ? -11.765 -0.843 -48.157 1.00 31.36 123 ASP A CA 1
ATOM 954 C C . ASP A 1 123 ? -12.386 -2.197 -48.506 1.00 31.36 123 ASP A C 1
ATOM 956 O O . ASP A 1 123 ? -12.599 -3.081 -47.668 1.00 31.36 123 ASP A O 1
ATOM 960 N N . GLU A 1 124 ? -12.737 -2.319 -49.783 1.00 38.25 124 GLU A N 1
ATOM 961 C CA . GLU A 1 124 ? -12.838 -3.605 -50.445 1.00 38.25 124 GLU A CA 1
ATOM 962 C C . GLU A 1 124 ? -11.464 -4.285 -50.465 1.00 38.25 124 GLU A C 1
ATOM 964 O O . GLU A 1 124 ? -10.423 -3.653 -50.607 1.00 38.25 124 GLU A O 1
ATOM 969 N N . SER A 1 125 ? -11.509 -5.617 -50.441 1.00 40.84 125 SER A N 1
ATOM 970 C CA . SER A 1 125 ? -10.431 -6.546 -50.794 1.00 40.84 125 SER A CA 1
ATOM 971 C C . SER A 1 125 ? -9.283 -6.728 -49.784 1.00 40.84 125 SER A C 1
ATOM 973 O O . SER A 1 125 ? -8.287 -6.014 -49.783 1.00 40.84 125 SER A O 1
ATOM 975 N N . SER A 1 126 ? -9.379 -7.802 -48.981 1.00 29.67 126 SER A N 1
ATOM 976 C CA . SER A 1 126 ? -8.336 -8.844 -48.772 1.00 29.67 126 SER A CA 1
ATOM 977 C C . SER A 1 126 ? -8.527 -9.605 -47.440 1.00 29.67 126 SER A C 1
ATOM 979 O O . SER A 1 126 ? -9.210 -9.128 -46.534 1.00 29.67 126 SER A O 1
ATOM 981 N N . PRO A 1 127 ? -8.062 -10.866 -47.332 1.00 38.69 127 PRO A N 1
ATOM 982 C CA . PRO A 1 127 ? -8.870 -11.944 -46.773 1.00 38.69 127 PRO A CA 1
ATOM 983 C C . PRO A 1 127 ? -8.883 -11.990 -45.242 1.00 38.69 127 PRO A C 1
ATOM 985 O O . PRO A 1 127 ? -7.869 -11.846 -44.559 1.00 38.69 127 PRO A O 1
ATOM 988 N N . LYS A 1 128 ? -10.076 -12.284 -44.712 1.00 34.84 128 LYS A N 1
ATOM 989 C CA . LYS A 1 128 ? -10.394 -12.474 -43.293 1.00 34.84 128 LYS A CA 1
ATOM 990 C C . LYS A 1 128 ? -9.397 -13.416 -42.602 1.00 34.84 128 LYS A C 1
ATOM 992 O O . LYS A 1 128 ? -9.516 -14.639 -42.690 1.00 34.84 128 LYS A O 1
ATOM 997 N N . LYS A 1 129 ? -8.485 -12.853 -41.803 1.00 36.97 129 LYS A N 1
ATOM 998 C CA . LYS A 1 129 ? -7.813 -13.590 -40.724 1.00 36.97 129 LYS A CA 1
ATOM 999 C C . LYS A 1 129 ? -8.894 -14.053 -39.747 1.00 36.97 129 LYS A C 1
ATOM 1001 O O . LYS A 1 129 ? -9.575 -13.233 -39.131 1.00 36.97 129 LYS A O 1
ATOM 1006 N N . LYS A 1 130 ? -9.086 -15.373 -39.651 1.00 36.62 130 LYS A N 1
ATOM 1007 C CA . LYS A 1 130 ? -10.006 -16.018 -38.706 1.00 36.62 130 LYS A CA 1
ATOM 1008 C C . LYS A 1 130 ? -9.816 -15.398 -37.318 1.00 36.62 130 LYS A C 1
ATOM 1010 O O . LYS A 1 130 ? -8.721 -15.457 -36.760 1.00 36.62 130 LYS A O 1
ATOM 1015 N N . ARG A 1 131 ? -10.884 -14.797 -36.782 1.00 36.56 131 ARG A N 1
ATOM 1016 C CA . ARG A 1 131 ? -10.979 -14.392 -35.376 1.00 36.56 131 ARG A CA 1
ATOM 1017 C C . ARG A 1 131 ? -10.588 -15.602 -34.529 1.00 36.56 131 ARG A C 1
ATOM 1019 O O . ARG A 1 131 ? -11.296 -16.605 -34.560 1.00 36.56 131 ARG A O 1
ATOM 1026 N N . LYS A 1 132 ? -9.469 -15.514 -33.801 1.00 37.09 132 LYS A N 1
ATOM 1027 C CA . LYS A 1 132 ? -9.214 -16.430 -32.689 1.00 37.09 132 LYS A CA 1
ATOM 1028 C C . LYS A 1 132 ? -10.371 -16.249 -31.709 1.00 37.09 132 LYS A C 1
ATOM 1030 O O . LYS A 1 132 ? -10.621 -15.148 -31.220 1.00 37.09 132 LYS A O 1
ATOM 1035 N N . THR A 1 133 ? -11.123 -17.324 -31.546 1.00 35.12 133 THR A N 1
ATOM 1036 C CA . THR A 1 133 ? -12.173 -17.517 -30.556 1.00 35.12 133 THR A CA 1
ATOM 1037 C C . THR A 1 133 ? -11.631 -17.237 -29.154 1.00 35.12 133 THR A C 1
ATOM 1039 O O . THR A 1 133 ? -10.431 -17.334 -28.897 1.00 35.12 133 THR A O 1
ATOM 1042 N N . GLY A 1 134 ? -12.513 -16.790 -28.263 1.00 41.28 134 GLY A N 1
ATOM 1043 C CA . GLY A 1 134 ? -12.174 -16.207 -26.967 1.00 41.28 134 GLY A CA 1
ATOM 1044 C C . GLY A 1 134 ? -11.742 -17.217 -25.904 1.00 41.28 134 GLY A C 1
ATOM 1045 O O . GLY A 1 134 ? -12.382 -17.278 -24.859 1.00 41.28 134 GLY A O 1
ATOM 1046 N N . GLU A 1 135 ? -10.659 -17.957 -26.141 1.00 36.81 135 GLU A N 1
ATOM 1047 C CA . GLU A 1 135 ? -10.140 -18.968 -25.204 1.00 36.81 135 GLU A CA 1
ATOM 1048 C C . GLU A 1 135 ? -8.853 -18.563 -24.463 1.00 36.81 135 GLU A C 1
ATOM 1050 O O . GLU A 1 135 ? -8.609 -19.076 -23.378 1.00 36.81 135 GLU A O 1
ATOM 1055 N N . ASP A 1 136 ? -8.101 -17.553 -24.920 1.00 38.34 136 ASP A N 1
ATOM 1056 C CA . ASP A 1 136 ? -6.872 -17.095 -24.237 1.00 38.34 136 ASP A CA 1
ATOM 1057 C C . ASP A 1 136 ? -7.079 -15.825 -23.389 1.00 38.34 136 ASP A C 1
ATOM 1059 O O . ASP A 1 136 ? -6.259 -14.900 -23.367 1.00 38.34 136 ASP A O 1
ATOM 1063 N N . LYS A 1 137 ? -8.181 -15.747 -22.631 1.00 45.16 137 LYS A N 1
ATOM 1064 C CA . LYS A 1 137 ? -8.188 -14.842 -21.471 1.00 45.16 137 LYS A CA 1
ATOM 1065 C C . LYS A 1 137 ? -7.188 -15.418 -20.472 1.00 45.16 137 LYS A C 1
ATOM 1067 O O . LYS A 1 137 ? -7.467 -16.460 -19.885 1.00 45.16 137 LYS A O 1
ATOM 1072 N N . ARG A 1 138 ? -6.033 -14.755 -20.288 1.00 45.84 138 ARG A N 1
ATOM 1073 C CA . ARG A 1 138 ? -5.048 -15.089 -19.239 1.00 45.84 138 ARG A CA 1
ATOM 1074 C C . ARG A 1 138 ? -5.808 -15.450 -17.963 1.00 45.84 138 ARG A C 1
ATOM 1076 O O . ARG A 1 138 ? -6.505 -14.593 -17.415 1.00 45.84 138 ARG A O 1
ATOM 1083 N N . LYS A 1 139 ? -5.718 -16.711 -17.528 1.00 50.00 139 LYS A N 1
ATOM 1084 C CA . LYS A 1 139 ? -6.320 -17.154 -16.268 1.00 50.00 139 LYS A CA 1
ATOM 1085 C C . LYS A 1 139 ? -5.745 -16.262 -15.173 1.00 50.00 139 LYS A C 1
ATOM 1087 O O . LYS A 1 139 ? -4.541 -16.267 -14.936 1.00 50.00 139 LYS A O 1
ATOM 1092 N N . VAL A 1 140 ? -6.590 -15.434 -14.565 1.00 59.16 140 VAL A N 1
ATOM 1093 C CA . VAL A 1 140 ? -6.189 -14.631 -13.411 1.00 59.16 140 VAL A CA 1
ATOM 1094 C C . VAL A 1 140 ? -6.004 -15.612 -12.265 1.00 59.16 140 VAL A C 1
ATOM 1096 O O . VAL A 1 140 ? -6.982 -16.120 -11.718 1.00 59.16 140 VAL A O 1
ATOM 1099 N N . THR A 1 141 ? -4.753 -15.930 -11.943 1.00 71.38 141 THR A N 1
ATOM 1100 C CA . THR A 1 141 ? -4.434 -16.757 -10.782 1.00 71.38 141 THR A CA 1
ATOM 1101 C C . THR A 1 141 ? -4.853 -15.997 -9.527 1.00 71.38 141 THR A C 1
ATOM 1103 O O . THR A 1 141 ? -4.338 -14.917 -9.229 1.00 71.38 141 THR A O 1
ATOM 1106 N N . ASN A 1 142 ? -5.841 -16.533 -8.813 1.00 79.69 142 ASN A N 1
ATOM 1107 C CA . ASN A 1 142 ? -6.320 -15.961 -7.562 1.00 79.69 142 ASN A CA 1
ATOM 1108 C C . ASN A 1 142 ? -5.476 -16.502 -6.405 1.00 79.69 142 ASN A C 1
ATOM 1110 O O . ASN A 1 142 ? -5.663 -17.639 -5.991 1.00 79.69 142 ASN A O 1
ATOM 1114 N N . TYR A 1 143 ? -4.581 -15.669 -5.874 1.00 86.56 143 TYR A N 1
ATOM 1115 C CA . TYR A 1 143 ? -3.796 -15.982 -4.676 1.00 86.56 143 TYR A CA 1
ATOM 1116 C C . TYR A 1 143 ? -4.558 -15.584 -3.404 1.00 86.56 143 TYR A C 1
ATOM 1118 O O . TYR A 1 143 ? -5.143 -14.488 -3.353 1.00 86.56 143 TYR A O 1
ATOM 1126 N N . SER A 1 144 ? -4.528 -16.446 -2.383 1.00 89.94 144 SER A N 1
ATOM 1127 C CA . SER A 1 144 ? -5.035 -16.135 -1.038 1.00 89.94 144 SER A CA 1
ATOM 1128 C C . SER A 1 144 ? -4.186 -15.052 -0.361 1.00 89.94 144 SER A C 1
ATOM 1130 O O . SER A 1 144 ? -3.099 -14.711 -0.835 1.00 89.94 144 SER A O 1
ATOM 1132 N N . ILE A 1 145 ? -4.679 -14.471 0.737 1.00 91.38 145 ILE A N 1
ATOM 1133 C CA . ILE A 1 145 ? -3.910 -13.461 1.473 1.00 91.38 145 ILE A CA 1
ATOM 1134 C C . ILE A 1 145 ? -2.634 -14.052 2.082 1.00 91.38 145 ILE A C 1
ATOM 1136 O O . ILE A 1 145 ? -1.572 -13.453 1.932 1.00 91.38 145 ILE A O 1
ATOM 1140 N N . ASP A 1 146 ? -2.707 -15.259 2.645 1.00 90.44 146 ASP A N 1
ATOM 1141 C CA . ASP A 1 146 ? -1.547 -15.939 3.230 1.00 90.44 146 ASP A CA 1
ATOM 1142 C C . ASP A 1 146 ? -0.486 -16.252 2.170 1.00 90.44 146 ASP A C 1
ATOM 1144 O O . ASP A 1 146 ? 0.697 -15.999 2.383 1.00 90.44 146 ASP A O 1
ATOM 1148 N N . GLN A 1 147 ? -0.910 -16.703 0.983 1.00 91.88 147 GLN A N 1
ATOM 1149 C CA . GLN A 1 147 ? -0.005 -16.922 -0.148 1.00 91.88 147 GLN A CA 1
ATOM 1150 C C . GLN A 1 147 ? 0.696 -15.630 -0.569 1.00 91.88 147 GLN A C 1
ATOM 1152 O O . GLN A 1 147 ? 1.893 -15.642 -0.839 1.00 91.88 147 GLN A O 1
ATOM 1157 N N . LYS A 1 148 ? -0.025 -14.503 -0.609 1.00 92.38 148 LYS A N 1
ATOM 1158 C CA . LYS A 1 148 ? 0.566 -13.203 -0.956 1.00 92.38 148 LYS A CA 1
ATOM 1159 C C . LYS A 1 148 ? 1.575 -12.746 0.089 1.00 92.38 148 LYS A C 1
ATOM 1161 O O . LYS A 1 148 ? 2.645 -12.283 -0.289 1.00 92.38 148 LYS A O 1
ATOM 1166 N N . ILE A 1 149 ? 1.249 -12.868 1.376 1.00 91.88 149 ILE A N 1
ATOM 1167 C CA . ILE A 1 149 ? 2.151 -12.480 2.468 1.00 91.88 149 ILE A CA 1
ATOM 1168 C C . ILE A 1 149 ? 3.413 -13.343 2.432 1.00 91.88 149 ILE A C 1
ATOM 1170 O O . ILE A 1 149 ? 4.516 -12.804 2.480 1.00 91.88 149 ILE A O 1
ATOM 1174 N N . GLN A 1 150 ? 3.264 -14.662 2.295 1.00 92.56 150 GLN A N 1
ATOM 1175 C CA . GLN A 1 150 ? 4.394 -15.586 2.237 1.00 92.56 150 GLN A CA 1
ATOM 1176 C C . GLN A 1 150 ? 5.278 -15.331 1.010 1.00 92.56 150 GLN A C 1
ATOM 1178 O O . GLN A 1 150 ? 6.491 -15.194 1.145 1.00 92.56 150 GLN A O 1
ATOM 1183 N N . ALA A 1 151 ? 4.674 -15.154 -0.167 1.00 93.00 151 ALA A N 1
ATOM 1184 C CA . ALA A 1 151 ? 5.405 -14.824 -1.386 1.00 93.00 151 ALA A CA 1
ATOM 1185 C C . ALA A 1 151 ? 6.166 -13.494 -1.264 1.00 93.00 151 ALA A C 1
ATOM 1187 O O . ALA A 1 151 ? 7.293 -13.377 -1.734 1.00 93.00 151 ALA A O 1
ATOM 1188 N N . VAL A 1 152 ? 5.581 -12.487 -0.603 1.00 93.56 152 VAL A N 1
ATOM 1189 C CA . VAL A 1 152 ? 6.268 -11.216 -0.334 1.00 93.56 152 VAL A CA 1
ATOM 1190 C C . VAL A 1 152 ? 7.419 -11.399 0.659 1.00 93.56 152 VAL A C 1
ATOM 1192 O O . VAL A 1 152 ? 8.475 -10.812 0.445 1.00 93.56 152 VAL A O 1
ATOM 1195 N N . LYS A 1 153 ? 7.264 -12.220 1.706 1.00 92.62 153 LYS A N 1
ATOM 1196 C CA . LYS A 1 153 ? 8.350 -12.538 2.654 1.00 92.62 153 LYS A CA 1
ATOM 1197 C C . LYS A 1 153 ? 9.547 -13.165 1.946 1.00 92.62 153 LYS A C 1
ATOM 1199 O O . LYS A 1 153 ? 10.677 -12.737 2.160 1.00 92.62 153 LYS A O 1
ATOM 1204 N N . GLU A 1 154 ? 9.302 -14.151 1.090 1.00 91.62 154 GLU A N 1
ATOM 1205 C CA . GLU A 1 154 ? 10.352 -14.803 0.299 1.00 91.62 154 GLU A CA 1
ATOM 1206 C C . GLU A 1 154 ? 10.989 -13.816 -0.684 1.00 91.62 154 GLU A C 1
ATOM 1208 O O . GLU A 1 154 ? 12.211 -13.699 -0.737 1.00 91.62 154 GLU A O 1
ATOM 1213 N N . PHE A 1 155 ? 10.174 -13.010 -1.368 1.00 91.31 155 PHE A N 1
ATOM 1214 C CA . PHE A 1 155 ? 10.637 -11.985 -2.304 1.00 91.31 155 PHE A CA 1
ATOM 1215 C C . PHE A 1 155 ? 11.509 -10.896 -1.661 1.00 91.31 155 PHE A C 1
ATOM 1217 O O . PHE A 1 155 ? 12.441 -10.409 -2.294 1.00 91.31 155 PHE A O 1
ATOM 1224 N N . VAL A 1 156 ? 11.218 -10.490 -0.421 1.00 89.12 156 VAL A N 1
ATOM 1225 C CA . VAL A 1 156 ? 12.010 -9.475 0.297 1.00 89.12 156 VAL A CA 1
ATOM 1226 C C . VAL A 1 156 ? 13.305 -10.062 0.864 1.00 89.12 156 VAL A C 1
ATOM 1228 O O . VAL A 1 156 ? 14.311 -9.360 0.902 1.00 89.12 156 VAL A O 1
ATOM 1231 N N . LYS A 1 157 ? 13.302 -11.340 1.264 1.00 88.31 157 LYS A N 1
ATOM 1232 C CA . LYS A 1 157 ? 14.505 -12.051 1.729 1.00 88.31 157 LYS A CA 1
ATOM 1233 C C . LYS A 1 157 ? 15.453 -12.442 0.594 1.00 88.31 157 LYS A C 1
ATOM 1235 O O . LYS A 1 157 ? 16.650 -12.584 0.833 1.00 88.31 157 LYS A O 1
ATOM 1240 N N . GLY A 1 158 ? 14.925 -12.654 -0.611 1.00 81.12 158 GLY A N 1
ATOM 1241 C CA . GLY A 1 158 ? 15.704 -13.054 -1.776 1.00 81.12 158 GLY A CA 1
ATOM 1242 C C . GLY A 1 158 ? 16.774 -12.023 -2.132 1.00 81.12 158 GLY A C 1
ATOM 1243 O O . GLY A 1 158 ? 16.483 -10.843 -2.321 1.00 81.12 158 GLY A O 1
ATOM 1244 N N . THR A 1 159 ? 18.017 -12.482 -2.280 1.00 76.94 159 THR A N 1
ATOM 1245 C CA . THR A 1 159 ? 19.137 -11.653 -2.757 1.00 76.94 159 THR A CA 1
ATOM 1246 C C . THR A 1 159 ? 18.925 -11.197 -4.202 1.00 76.94 159 THR A C 1
ATOM 1248 O O . THR A 1 159 ? 19.358 -10.110 -4.580 1.00 76.94 159 THR A O 1
ATOM 1251 N N . ASN A 1 160 ? 18.207 -12.000 -4.996 1.00 83.31 160 ASN A N 1
ATOM 1252 C CA . ASN A 1 160 ? 17.835 -11.710 -6.374 1.00 83.31 160 ASN A CA 1
ATOM 1253 C C . ASN A 1 160 ? 16.313 -11.785 -6.571 1.00 83.31 160 ASN A C 1
ATOM 1255 O O . ASN A 1 160 ? 15.738 -12.838 -6.842 1.00 83.31 160 ASN A O 1
ATOM 1259 N N . GLN A 1 161 ? 15.658 -10.627 -6.510 1.00 80.94 161 GLN A N 1
ATOM 1260 C CA . GLN A 1 161 ? 14.203 -10.495 -6.653 1.00 80.94 161 GLN A CA 1
ATOM 1261 C C . GLN A 1 161 ? 13.653 -11.059 -7.973 1.00 80.94 161 GLN A C 1
ATOM 1263 O O . GLN A 1 161 ? 12.531 -11.568 -8.011 1.00 80.94 161 GLN A O 1
ATOM 1268 N N . SER A 1 162 ? 14.425 -10.996 -9.062 1.00 82.75 162 SER A N 1
ATOM 1269 C CA . SER A 1 162 ? 13.996 -11.522 -10.364 1.00 82.75 162 SER A CA 1
ATOM 1270 C C . SER A 1 162 ? 13.951 -13.049 -10.380 1.00 82.75 162 SER A C 1
ATOM 1272 O O . SER A 1 162 ? 13.075 -13.638 -11.010 1.00 82.75 162 SER A O 1
ATOM 1274 N N . GLU A 1 163 ? 14.889 -13.683 -9.686 1.00 83.75 163 GLU A N 1
ATOM 1275 C CA . GLU A 1 163 ? 14.981 -15.135 -9.555 1.00 83.75 163 GLU A CA 1
ATOM 1276 C C . GLU A 1 163 ? 13.908 -15.664 -8.606 1.00 83.75 163 GLU A C 1
ATOM 1278 O O . GLU A 1 163 ? 13.121 -16.516 -9.009 1.00 83.75 163 GLU A O 1
ATOM 1283 N N . THR A 1 164 ? 13.738 -15.042 -7.437 1.00 84.19 164 THR A N 1
ATOM 1284 C CA . THR A 1 164 ? 12.663 -15.403 -6.501 1.00 84.19 164 THR A CA 1
ATOM 1285 C C . THR A 1 164 ? 11.272 -15.251 -7.128 1.00 84.19 164 THR A C 1
ATOM 1287 O O . THR A 1 164 ? 10.392 -16.082 -6.921 1.00 84.19 164 THR A O 1
ATOM 1290 N N . ALA A 1 165 ? 11.052 -14.232 -7.967 1.00 86.88 165 ALA A N 1
ATOM 1291 C CA . ALA A 1 165 ? 9.799 -14.092 -8.713 1.00 86.88 165 ALA A CA 1
ATOM 1292 C C . ALA A 1 165 ? 9.559 -15.248 -9.709 1.00 86.88 165 ALA A C 1
ATOM 1294 O O . ALA A 1 165 ? 8.418 -15.685 -9.890 1.00 86.88 165 ALA A O 1
ATOM 1295 N N . ARG A 1 166 ? 10.624 -15.757 -10.349 1.00 88.25 166 ARG A N 1
ATOM 1296 C CA . ARG A 1 166 ? 10.550 -16.928 -11.240 1.00 88.25 166 ARG A CA 1
ATOM 1297 C C . ARG A 1 166 ? 10.255 -18.203 -10.457 1.00 88.25 166 ARG A C 1
ATOM 1299 O O . ARG A 1 166 ? 9.381 -18.953 -10.881 1.00 88.25 166 ARG A O 1
ATOM 1306 N N . GLU A 1 167 ? 10.925 -18.413 -9.327 1.00 89.44 167 GLU A N 1
ATOM 1307 C CA . GLU A 1 167 ? 10.714 -19.566 -8.439 1.00 89.44 167 GLU A CA 1
ATOM 1308 C C . GLU A 1 167 ? 9.279 -19.619 -7.910 1.00 89.44 167 GLU A C 1
ATOM 1310 O O . GLU A 1 167 ? 8.613 -20.649 -8.003 1.00 89.44 167 GLU A O 1
ATOM 1315 N N . LEU A 1 168 ? 8.761 -18.477 -7.452 1.00 88.00 168 LEU A N 1
ATOM 1316 C CA . LEU A 1 168 ? 7.384 -18.337 -6.981 1.00 88.00 168 LEU A CA 1
ATOM 1317 C C . LEU A 1 168 ? 6.344 -18.466 -8.104 1.00 88.00 168 LEU A C 1
ATOM 1319 O O . LEU A 1 168 ? 5.155 -18.609 -7.823 1.00 88.00 168 LEU A O 1
ATOM 1323 N N . GLN A 1 169 ? 6.762 -18.380 -9.372 1.00 89.81 169 GLN A N 1
ATOM 1324 C CA . GLN A 1 169 ? 5.882 -18.258 -10.539 1.00 89.81 169 GLN A CA 1
ATOM 1325 C C . GLN A 1 169 ? 4.902 -17.075 -10.419 1.00 89.81 169 GLN A C 1
ATOM 1327 O O . GLN A 1 169 ? 3.759 -17.129 -10.883 1.00 89.81 169 GLN A O 1
ATOM 1332 N N . ILE A 1 170 ? 5.347 -15.981 -9.793 1.00 87.62 170 ILE A N 1
ATOM 1333 C CA . ILE A 1 170 ? 4.564 -14.755 -9.612 1.00 87.62 170 ILE A CA 1
ATOM 1334 C C . ILE A 1 170 ? 5.322 -13.600 -10.265 1.00 87.62 170 ILE A C 1
ATOM 1336 O O . ILE A 1 170 ? 6.479 -13.365 -9.927 1.00 87.62 170 ILE A O 1
ATOM 1340 N N . PRO A 1 171 ? 4.691 -12.816 -11.160 1.00 88.12 171 PRO A N 1
ATOM 1341 C CA . PRO A 1 171 ? 5.348 -11.660 -11.757 1.00 88.12 171 PRO A CA 1
ATOM 1342 C C . PRO A 1 171 ? 5.905 -10.707 -10.691 1.00 88.12 171 PRO A C 1
ATOM 1344 O O . PRO A 1 171 ? 5.165 -10.290 -9.796 1.00 88.12 171 PRO A O 1
ATOM 1347 N N . ALA A 1 172 ? 7.167 -10.290 -10.832 1.00 85.81 172 ALA A N 1
ATOM 1348 C CA . ALA A 1 172 ? 7.830 -9.383 -9.886 1.00 85.81 172 ALA A CA 1
ATOM 1349 C C . ALA A 1 172 ? 7.026 -8.093 -9.644 1.00 85.81 172 ALA A C 1
ATOM 1351 O O . ALA A 1 172 ? 6.946 -7.601 -8.523 1.00 85.81 172 ALA A O 1
ATOM 1352 N N . VAL A 1 173 ? 6.336 -7.583 -10.672 1.00 86.88 173 VAL A N 1
ATOM 1353 C CA . VAL A 1 173 ? 5.435 -6.422 -10.560 1.00 86.88 173 VAL A CA 1
ATOM 1354 C C . VAL A 1 173 ? 4.299 -6.660 -9.560 1.00 86.88 173 VAL A C 1
ATOM 1356 O O . VAL A 1 173 ? 3.939 -5.751 -8.815 1.00 86.88 173 VAL A O 1
ATOM 1359 N N . ASN A 1 174 ? 3.736 -7.869 -9.510 1.00 87.94 174 ASN A N 1
ATOM 1360 C CA . ASN A 1 174 ? 2.691 -8.203 -8.543 1.00 87.94 174 ASN A CA 1
ATOM 1361 C C . ASN A 1 174 ? 3.264 -8.294 -7.127 1.00 87.94 174 ASN A C 1
ATOM 1363 O O . ASN A 1 174 ? 2.663 -7.740 -6.210 1.00 87.94 174 ASN A O 1
ATOM 1367 N N . LEU A 1 175 ? 4.435 -8.918 -6.966 1.00 89.25 175 LEU A N 1
ATOM 1368 C CA . LEU A 1 175 ? 5.128 -9.014 -5.677 1.00 89.25 175 LEU A CA 1
ATOM 1369 C C . LEU A 1 175 ? 5.496 -7.630 -5.133 1.00 89.25 175 LEU A C 1
ATOM 1371 O O . LEU A 1 175 ? 5.203 -7.337 -3.979 1.00 89.25 175 LEU A O 1
ATOM 1375 N N . MET A 1 176 ? 6.029 -6.738 -5.974 1.00 88.31 176 MET A N 1
ATOM 1376 C CA . MET A 1 176 ? 6.311 -5.347 -5.602 1.00 88.31 176 MET A CA 1
ATOM 1377 C C . MET A 1 176 ? 5.042 -4.592 -5.196 1.00 88.31 176 MET A C 1
ATOM 1379 O O . MET A 1 176 ? 5.029 -3.927 -4.163 1.00 88.31 176 MET A O 1
ATOM 1383 N N . ARG A 1 177 ? 3.947 -4.734 -5.954 1.00 90.69 177 ARG A N 1
ATOM 1384 C CA . ARG A 1 177 ? 2.658 -4.110 -5.607 1.00 90.69 177 ARG A CA 1
ATOM 1385 C C . ARG A 1 177 ? 2.108 -4.617 -4.277 1.00 90.69 177 ARG A C 1
ATOM 1387 O O . ARG A 1 177 ? 1.590 -3.823 -3.498 1.00 90.69 177 ARG A O 1
ATOM 1394 N N . TRP A 1 178 ? 2.186 -5.921 -4.016 1.00 93.50 178 TRP A N 1
ATOM 1395 C CA . TRP A 1 178 ? 1.747 -6.484 -2.739 1.00 93.50 178 TRP A CA 1
ATOM 1396 C C . TRP A 1 178 ? 2.650 -6.038 -1.596 1.00 93.50 178 TRP A C 1
ATOM 1398 O O . TRP A 1 178 ? 2.128 -5.623 -0.569 1.00 93.50 178 TRP A O 1
ATOM 1408 N N . ARG A 1 179 ? 3.974 -6.042 -1.786 1.00 92.62 179 ARG A N 1
ATOM 1409 C CA . ARG A 1 179 ? 4.950 -5.529 -0.818 1.00 92.62 179 ARG A CA 1
ATOM 1410 C C . ARG A 1 179 ? 4.644 -4.089 -0.435 1.00 92.62 179 ARG A C 1
ATOM 1412 O O . ARG A 1 179 ? 4.555 -3.788 0.748 1.00 92.62 179 ARG A O 1
ATOM 1419 N N . ASP A 1 180 ? 4.463 -3.212 -1.418 1.00 90.00 180 ASP A N 1
ATOM 1420 C CA . ASP A 1 180 ? 4.226 -1.792 -1.160 1.00 90.00 180 ASP A CA 1
ATOM 1421 C C . ASP A 1 180 ? 2.887 -1.580 -0.448 1.00 90.00 180 ASP A C 1
ATOM 1423 O O . ASP A 1 180 ? 2.828 -0.831 0.522 1.00 90.00 180 ASP A O 1
ATOM 1427 N N . LYS A 1 181 ? 1.845 -2.324 -0.835 1.00 90.94 181 LYS A N 1
ATOM 1428 C CA . LYS A 1 181 ? 0.554 -2.309 -0.138 1.00 90.94 181 LYS A CA 1
ATOM 1429 C C . LYS A 1 181 ? 0.646 -2.829 1.301 1.00 90.94 181 LYS A C 1
ATOM 1431 O O . LYS A 1 181 ? 0.018 -2.272 2.200 1.00 90.94 181 LYS A O 1
ATOM 1436 N N . ILE A 1 182 ? 1.422 -3.881 1.543 1.00 91.19 182 ILE A N 1
ATOM 1437 C CA . ILE A 1 182 ? 1.657 -4.414 2.892 1.00 91.19 182 ILE A CA 1
ATOM 1438 C C . ILE A 1 182 ? 2.413 -3.386 3.736 1.00 91.19 182 ILE A C 1
ATOM 1440 O O . ILE A 1 182 ? 1.979 -3.058 4.833 1.00 91.19 182 ILE A O 1
ATOM 1444 N N . ARG A 1 183 ? 3.498 -2.824 3.201 1.00 88.06 183 ARG A N 1
ATOM 1445 C CA . ARG A 1 183 ? 4.416 -1.958 3.946 1.00 88.06 183 ARG A CA 1
ATOM 1446 C C . ARG A 1 183 ? 3.884 -0.544 4.185 1.00 88.06 183 ARG A C 1
ATOM 1448 O O . ARG A 1 183 ? 4.148 0.031 5.235 1.00 88.06 183 ARG A O 1
ATOM 1455 N N . LYS A 1 184 ? 3.199 0.034 3.197 1.00 87.25 184 LYS A N 1
ATOM 1456 C CA . LYS A 1 184 ? 2.826 1.460 3.188 1.00 87.25 184 LYS A CA 1
ATOM 1457 C C . LYS A 1 184 ? 1.347 1.714 3.444 1.00 87.25 184 LYS A C 1
ATOM 1459 O O . LYS A 1 184 ? 0.987 2.834 3.771 1.00 87.25 184 LYS A O 1
ATOM 1464 N N . GLU A 1 185 ? 0.485 0.722 3.234 1.00 92.44 185 GLU A N 1
ATOM 1465 C CA . GLU A 1 185 ? -0.963 0.953 3.279 1.00 92.44 185 GLU A CA 1
ATOM 1466 C C . GLU A 1 185 ? -1.665 0.109 4.347 1.00 92.44 185 GLU A C 1
ATOM 1468 O O . GLU A 1 185 ? -2.655 0.558 4.918 1.00 92.44 185 GLU A O 1
ATOM 1473 N N . SER A 1 186 ? -1.190 -1.108 4.628 1.00 93.06 186 SER A N 1
ATOM 1474 C CA . SER A 1 186 ? -1.932 -2.061 5.459 1.00 93.06 186 SER A CA 1
ATOM 1475 C C . SER A 1 186 ? -2.011 -1.614 6.916 1.00 93.06 186 SER A C 1
ATOM 1477 O O . SER A 1 186 ? -0.993 -1.373 7.554 1.00 93.06 186 SER A O 1
ATOM 1479 N N . PHE A 1 187 ? -3.246 -1.521 7.422 1.00 94.94 187 PHE A N 1
ATOM 1480 C CA . PHE A 1 187 ? -3.585 -1.078 8.777 1.00 94.94 187 PHE A CA 1
ATOM 1481 C C . PHE A 1 187 ? -3.172 0.373 9.088 1.00 94.94 187 PHE A C 1
ATOM 1483 O O . PHE A 1 187 ? -3.063 0.775 10.247 1.00 94.94 187 PHE A O 1
ATOM 1490 N N . GLN A 1 188 ? -2.973 1.176 8.041 1.00 92.81 188 GLN A N 1
ATOM 1491 C CA . GLN A 1 188 ? -2.703 2.612 8.108 1.00 92.81 188 GLN A CA 1
ATOM 1492 C C . GLN A 1 188 ? -3.887 3.408 7.531 1.00 92.81 188 GLN A C 1
ATOM 1494 O O . GLN A 1 188 ? -4.910 2.832 7.151 1.00 92.81 188 GLN A O 1
ATOM 1499 N N . GLU A 1 189 ? -3.773 4.735 7.459 1.00 91.06 189 GLU A N 1
ATOM 1500 C CA . GLU A 1 189 ? -4.839 5.616 6.951 1.00 91.06 189 GLU A CA 1
ATOM 1501 C C . GLU A 1 189 ? -5.383 5.200 5.569 1.00 91.06 189 GLU A C 1
ATOM 1503 O O . GLU A 1 189 ? -6.606 5.084 5.449 1.00 91.06 189 GLU A O 1
ATOM 1508 N N . PRO A 1 190 ? -4.554 4.827 4.565 1.00 91.06 190 PRO A N 1
ATOM 1509 C CA . PRO A 1 190 ? -5.070 4.387 3.266 1.00 91.06 190 PRO A CA 1
ATOM 1510 C C . PRO A 1 190 ? -5.951 3.134 3.347 1.00 91.06 190 PRO A C 1
ATOM 1512 O O . PRO A 1 190 ? -6.901 2.984 2.575 1.00 91.06 190 PRO A O 1
ATOM 1515 N N . HIS A 1 191 ? -5.666 2.224 4.285 1.00 93.19 191 HIS A N 1
ATOM 1516 C CA . HIS A 1 191 ? -6.523 1.068 4.542 1.00 93.19 191 HIS A CA 1
ATOM 1517 C C . HIS A 1 191 ? -7.876 1.534 5.084 1.00 93.19 191 HIS A C 1
ATOM 1519 O O . HIS A 1 191 ? -8.917 1.112 4.572 1.00 93.19 191 HIS A O 1
ATOM 1525 N N . VAL A 1 192 ? -7.875 2.426 6.078 1.00 91.69 192 VAL A N 1
ATOM 1526 C CA . VAL A 1 192 ? -9.103 2.936 6.703 1.00 91.69 192 VAL A CA 1
ATOM 1527 C C . VAL A 1 192 ? -9.979 3.666 5.694 1.00 91.69 192 VAL A C 1
ATOM 1529 O O . VAL A 1 192 ? -11.158 3.342 5.556 1.00 91.69 192 VAL A O 1
ATOM 1532 N N . GLU A 1 193 ? -9.412 4.604 4.941 1.00 90.44 193 GLU A N 1
ATOM 1533 C CA . GLU A 1 193 ? -10.139 5.356 3.919 1.00 90.44 193 GLU A CA 1
ATOM 1534 C C . GLU A 1 193 ? -10.742 4.436 2.857 1.00 90.44 193 GLU A C 1
ATOM 1536 O O . GLU A 1 193 ? -11.886 4.618 2.429 1.00 90.44 193 GLU A O 1
ATOM 1541 N N . ASN A 1 194 ? -9.991 3.411 2.452 1.00 91.62 194 ASN A N 1
ATOM 1542 C CA . ASN A 1 194 ? -10.444 2.479 1.438 1.00 91.62 194 ASN A CA 1
ATOM 1543 C C . ASN A 1 194 ? -11.565 1.554 1.937 1.00 91.62 194 ASN A C 1
ATOM 1545 O O . ASN A 1 194 ? -12.549 1.332 1.228 1.00 91.62 194 ASN A O 1
ATOM 1549 N N . LEU A 1 195 ? -11.425 0.987 3.137 1.00 90.69 195 LEU A N 1
ATOM 1550 C CA . LEU A 1 195 ? -12.339 -0.043 3.628 1.00 90.69 195 LEU A CA 1
ATOM 1551 C C . LEU A 1 195 ? -13.535 0.537 4.396 1.00 90.69 195 LEU A C 1
ATOM 1553 O O . LEU A 1 195 ? -14.659 0.041 4.248 1.00 90.69 195 LEU A O 1
ATOM 1557 N N . TYR A 1 196 ? -13.305 1.593 5.175 1.00 88.75 196 TYR A N 1
ATOM 1558 C CA . TYR A 1 196 ? -14.270 2.198 6.096 1.00 88.75 196 TYR A CA 1
ATOM 1559 C C . TYR A 1 196 ? -14.772 3.574 5.651 1.00 88.75 196 TYR A C 1
ATOM 1561 O O . TYR A 1 196 ? -15.816 4.015 6.130 1.00 88.75 196 TYR A O 1
ATOM 1569 N N . GLY A 1 197 ? -14.087 4.222 4.705 1.00 85.88 197 GLY A N 1
ATOM 1570 C CA . GLY A 1 197 ? -14.498 5.507 4.146 1.00 85.88 197 GLY A CA 1
ATOM 1571 C C . GLY A 1 197 ? -15.724 5.447 3.225 1.00 85.88 197 GLY A C 1
ATOM 1572 O O . GLY A 1 197 ? -16.323 4.395 2.953 1.00 85.88 197 GLY A O 1
ATOM 1573 N N . VAL A 1 198 ? -16.098 6.624 2.713 1.00 78.44 198 VAL A N 1
ATOM 1574 C CA . VAL A 1 198 ? -17.251 6.829 1.822 1.00 78.44 198 VAL A CA 1
ATOM 1575 C C . VAL A 1 198 ? -16.895 6.393 0.395 1.00 78.44 198 VAL A C 1
ATOM 1577 O O . VAL A 1 198 ? -16.684 7.203 -0.501 1.00 78.44 198 VAL A O 1
ATOM 1580 N N . GLN A 1 199 ? -16.804 5.083 0.170 1.00 70.44 199 GLN A N 1
ATOM 1581 C CA . GLN A 1 199 ? -16.626 4.494 -1.162 1.00 70.44 199 GLN A CA 1
ATOM 1582 C C . GLN A 1 199 ? -17.860 3.694 -1.590 1.00 70.44 199 GLN A C 1
ATOM 1584 O O . GLN A 1 199 ? -18.537 3.068 -0.768 1.00 70.44 199 GLN A O 1
ATOM 1589 N N . LYS A 1 200 ? -18.146 3.668 -2.902 1.00 67.81 200 LYS A N 1
ATOM 1590 C CA . LYS A 1 200 ? -19.239 2.855 -3.457 1.00 67.81 200 LYS A CA 1
ATOM 1591 C C . LYS A 1 200 ? -18.985 1.370 -3.163 1.00 67.81 200 LYS A C 1
ATOM 1593 O O . LYS A 1 200 ? -17.873 0.865 -3.343 1.00 67.81 200 LYS A O 1
ATOM 1598 N N . ARG A 1 201 ? -20.029 0.647 -2.730 1.00 59.94 201 ARG A N 1
ATOM 1599 C CA . ARG A 1 201 ? -19.982 -0.815 -2.530 1.00 59.94 201 ARG A CA 1
ATOM 1600 C C . ARG A 1 201 ? -19.444 -1.476 -3.810 1.00 59.94 201 ARG A C 1
ATOM 1602 O O . ARG A 1 201 ? -20.008 -1.283 -4.878 1.00 59.94 201 ARG A O 1
ATOM 1609 N N . GLY A 1 202 ? -18.336 -2.214 -3.692 1.00 65.00 202 GLY A N 1
ATOM 161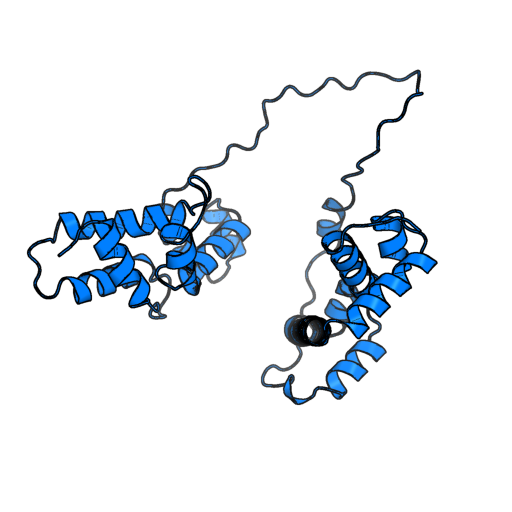0 C CA . GLY A 1 202 ? -17.640 -2.863 -4.816 1.00 65.00 202 GLY A CA 1
ATOM 1611 C C . GLY A 1 202 ? -16.265 -2.279 -5.169 1.00 65.00 202 GLY A C 1
ATOM 1612 O O . GLY A 1 202 ? -15.485 -2.966 -5.817 1.00 65.00 202 GLY A O 1
ATOM 1613 N N . GLN A 1 203 ? -15.924 -1.071 -4.700 1.00 76.81 203 GLN A N 1
ATOM 1614 C CA . GLN A 1 203 ? -14.603 -0.453 -4.936 1.00 76.81 203 GLN A CA 1
ATOM 1615 C C . GLN A 1 203 ? -13.576 -0.718 -3.824 1.00 76.81 203 GLN A C 1
ATOM 1617 O O . GLN A 1 203 ? -12.392 -0.420 -3.979 1.00 76.81 203 GLN A O 1
ATOM 1622 N N . ARG A 1 204 ? -14.021 -1.318 -2.716 1.00 84.31 204 ARG A N 1
ATOM 1623 C CA . ARG A 1 204 ? -13.166 -1.634 -1.568 1.00 84.31 204 ARG A CA 1
ATOM 1624 C C . ARG A 1 204 ? -12.140 -2.697 -1.931 1.00 84.31 204 ARG A C 1
ATOM 1626 O O . ARG A 1 204 ? -12.470 -3.709 -2.554 1.00 84.31 204 ARG A O 1
ATOM 1633 N N . ASN A 1 205 ? -10.909 -2.495 -1.489 1.00 88.44 205 ASN A N 1
ATOM 1634 C CA . ASN A 1 205 ? -9.805 -3.380 -1.782 1.00 88.44 205 ASN A CA 1
ATOM 1635 C C . ASN A 1 205 ? -10.006 -4.738 -1.107 1.00 88.44 205 ASN A C 1
ATOM 1637 O O . ASN A 1 205 ? -10.115 -4.832 0.116 1.00 88.44 205 ASN A O 1
ATOM 1641 N N . LYS A 1 206 ? -10.015 -5.805 -1.911 1.00 89.31 206 LYS A N 1
ATOM 1642 C CA . LYS A 1 206 ? -10.150 -7.170 -1.398 1.00 89.31 206 LYS A CA 1
ATOM 1643 C C . LYS A 1 206 ? -9.022 -7.531 -0.425 1.00 89.31 206 LYS A C 1
ATOM 1645 O O . LYS A 1 206 ? -9.295 -8.143 0.591 1.00 89.31 206 LYS A O 1
ATOM 1650 N N . MET A 1 207 ? -7.787 -7.102 -0.691 1.00 91.50 207 MET A N 1
ATOM 1651 C CA . MET A 1 207 ? -6.636 -7.429 0.157 1.00 91.50 207 MET A CA 1
ATOM 1652 C C . MET A 1 207 ? -6.790 -6.882 1.578 1.00 91.50 207 MET A C 1
ATOM 1654 O O . MET A 1 207 ? -6.511 -7.597 2.527 1.00 91.50 207 MET A O 1
ATOM 1658 N N . PHE A 1 208 ? -7.282 -5.651 1.728 1.00 93.75 208 PHE A N 1
ATOM 1659 C CA . PHE A 1 208 ? -7.552 -5.057 3.041 1.00 93.75 208 PHE A CA 1
ATOM 1660 C C . PHE A 1 208 ? -8.656 -5.793 3.787 1.00 93.75 208 PHE A C 1
ATOM 1662 O O . PHE A 1 208 ? -8.501 -6.107 4.960 1.00 93.75 208 PHE A O 1
ATOM 1669 N N . ARG A 1 209 ? -9.727 -6.163 3.079 1.00 92.69 209 ARG A N 1
ATOM 1670 C CA . ARG A 1 209 ? -10.786 -6.988 3.661 1.00 92.69 209 ARG A CA 1
ATOM 1671 C C . ARG A 1 209 ? -10.269 -8.350 4.121 1.00 92.69 209 ARG A C 1
ATOM 1673 O O . ARG A 1 209 ? -10.649 -8.793 5.195 1.00 92.69 209 ARG A O 1
ATOM 1680 N N . ASP A 1 210 ? -9.435 -9.003 3.313 1.00 93.94 210 ASP A N 1
ATOM 1681 C CA . ASP A 1 210 ? -8.874 -10.314 3.642 1.00 93.94 210 ASP A CA 1
ATOM 1682 C C . ASP A 1 210 ? -7.912 -10.213 4.849 1.00 93.94 210 ASP A C 1
ATOM 1684 O O . ASP A 1 210 ? -7.927 -11.084 5.714 1.00 93.94 210 ASP A O 1
ATOM 1688 N N . LEU A 1 211 ? -7.128 -9.129 4.957 1.00 94.75 211 LEU A N 1
ATOM 1689 C CA . LEU A 1 211 ? -6.270 -8.847 6.119 1.00 94.75 211 LEU A CA 1
ATOM 1690 C C . LEU A 1 211 ? -7.081 -8.628 7.402 1.00 94.75 211 LEU A C 1
ATOM 1692 O O . LEU A 1 211 ? -6.794 -9.252 8.421 1.00 94.75 211 LEU A O 1
ATOM 1696 N N . ASP A 1 212 ? -8.117 -7.791 7.348 1.00 95.19 212 ASP A N 1
ATOM 1697 C CA . ASP A 1 212 ? -9.016 -7.574 8.484 1.00 95.19 212 ASP A CA 1
ATOM 1698 C C . ASP A 1 212 ? -9.758 -8.858 8.868 1.00 95.19 212 ASP A C 1
ATOM 1700 O O . ASP A 1 212 ? -9.928 -9.150 10.049 1.00 95.19 212 ASP A O 1
ATOM 1704 N N . GLY A 1 213 ? -10.155 -9.657 7.875 1.00 95.00 213 GLY A N 1
ATOM 1705 C CA . GLY A 1 213 ? -10.723 -10.983 8.093 1.00 95.00 213 GLY A CA 1
ATOM 1706 C C . GLY A 1 213 ? -9.780 -11.878 8.894 1.00 95.00 213 GLY A C 1
ATOM 1707 O O . GLY A 1 213 ? -10.213 -12.497 9.861 1.00 95.00 213 GLY A O 1
ATOM 1708 N N . ARG A 1 214 ? -8.482 -11.873 8.565 1.00 94.25 214 ARG A N 1
ATOM 1709 C CA . ARG A 1 214 ? -7.465 -12.658 9.277 1.00 94.25 214 ARG A CA 1
ATOM 1710 C C . ARG A 1 214 ? -7.292 -12.220 10.734 1.00 94.25 214 ARG A C 1
ATOM 1712 O O . ARG A 1 214 ? -7.231 -13.069 11.621 1.00 94.25 214 ARG A O 1
ATOM 1719 N N . VAL A 1 215 ? -7.256 -10.910 10.994 1.00 95.75 215 VAL A N 1
ATOM 1720 C CA . VAL A 1 215 ? -7.217 -10.369 12.368 1.00 95.75 215 VAL A CA 1
ATOM 1721 C C . VAL A 1 215 ? -8.482 -10.768 13.133 1.00 95.75 215 VAL A C 1
ATOM 1723 O O . VAL A 1 215 ? -8.419 -11.167 14.295 1.00 95.75 215 VAL A O 1
ATOM 1726 N N . TYR A 1 216 ? -9.641 -10.697 12.481 1.00 96.25 216 TYR A N 1
ATOM 1727 C CA . TYR A 1 216 ? -10.919 -11.010 13.108 1.00 96.25 216 TYR A CA 1
ATOM 1728 C C . TYR A 1 216 ? -11.105 -12.505 13.406 1.00 96.25 216 TYR A C 1
ATOM 1730 O O . TYR A 1 216 ? -11.686 -12.862 14.431 1.00 96.25 216 TYR A O 1
ATOM 1738 N N . GLU A 1 217 ? -10.608 -13.389 12.542 1.00 94.81 217 GLU A N 1
ATOM 1739 C CA . GLU A 1 217 ? -10.539 -14.830 12.812 1.00 94.81 217 GLU A CA 1
ATOM 1740 C C . GLU A 1 217 ? -9.706 -15.112 14.058 1.00 94.81 217 GLU A C 1
ATOM 1742 O O . GLU A 1 217 ? -10.185 -15.783 14.970 1.00 94.81 217 GLU A O 1
ATOM 1747 N N . TRP A 1 218 ? -8.515 -14.515 14.149 1.00 95.00 218 TRP A N 1
ATOM 1748 C CA . TRP A 1 218 ? -7.688 -14.639 15.344 1.00 95.00 218 TRP A CA 1
ATOM 1749 C C . TRP A 1 218 ? -8.415 -14.122 16.596 1.00 95.00 218 TRP A C 1
ATOM 1751 O O . TRP A 1 218 ? -8.413 -14.792 17.629 1.00 95.00 218 TRP A O 1
ATOM 1761 N N . TYR A 1 219 ? -9.097 -12.974 16.500 1.00 94.94 219 TYR A N 1
ATOM 1762 C CA . TYR A 1 219 ? -9.891 -12.427 17.604 1.00 94.94 219 TYR A CA 1
ATOM 1763 C C . TYR A 1 219 ? -10.979 -13.404 18.059 1.00 94.94 219 TYR A C 1
ATOM 1765 O O . TYR A 1 219 ? -11.153 -13.617 19.255 1.00 94.94 219 TYR A O 1
ATOM 1773 N N . LYS A 1 220 ? -11.699 -14.035 17.124 1.00 94.62 220 LYS A N 1
ATOM 1774 C CA . LYS A 1 220 ? -12.749 -15.010 17.452 1.00 94.62 220 LYS A CA 1
ATOM 1775 C C . LYS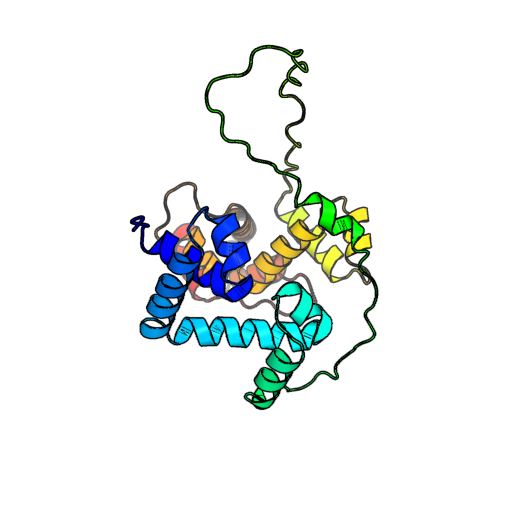 A 1 220 ? -12.232 -16.191 18.267 1.00 94.62 220 LYS A C 1
ATOM 1777 O O . LYS A 1 220 ? -12.974 -16.685 19.110 1.00 94.62 220 LYS A O 1
ATOM 1782 N N . GLU A 1 221 ? -11.002 -16.616 18.013 1.00 92.75 221 GLU A N 1
ATOM 1783 C CA . GLU A 1 221 ? -10.332 -17.706 18.728 1.00 92.75 221 GLU A CA 1
ATOM 1784 C C . GLU A 1 221 ? -9.742 -17.260 20.079 1.00 92.75 221 GLU A C 1
ATOM 1786 O O . GLU A 1 221 ? -9.431 -18.101 20.916 1.00 92.75 221 GLU A O 1
ATOM 1791 N N . ASN A 1 222 ? -9.589 -15.949 20.308 1.00 91.56 222 ASN A N 1
ATOM 1792 C CA . ASN A 1 222 ? -8.853 -15.373 21.441 1.00 91.56 222 ASN A CA 1
ATOM 1793 C C . ASN A 1 222 ? -9.656 -14.300 22.204 1.00 91.56 222 ASN A C 1
ATOM 1795 O O . ASN A 1 222 ? -9.067 -13.416 22.826 1.00 91.56 222 ASN A O 1
ATOM 1799 N N . LYS A 1 223 ? -10.993 -14.360 22.165 1.00 86.12 223 LYS A N 1
ATOM 1800 C CA . LYS A 1 223 ? -11.876 -13.314 22.722 1.00 86.12 223 LYS A CA 1
ATOM 1801 C C . LYS A 1 223 ? -11.653 -13.024 24.205 1.00 86.12 223 LYS A C 1
ATOM 1803 O O . LYS A 1 223 ? -11.851 -11.892 24.626 1.00 86.12 223 LYS A O 1
ATOM 1808 N N . ASP A 1 224 ? -11.230 -14.026 24.969 1.00 86.56 224 ASP A N 1
ATOM 1809 C CA . ASP A 1 224 ? -11.076 -13.935 26.425 1.00 86.56 224 ASP A CA 1
ATOM 1810 C C . ASP A 1 224 ? -9.716 -13.356 26.859 1.00 86.56 224 ASP A C 1
ATOM 1812 O O . ASP A 1 224 ? -9.402 -13.307 28.053 1.00 86.56 224 ASP A O 1
ATOM 1816 N N . ARG A 1 225 ? -8.870 -12.929 25.909 1.00 85.12 225 ARG A N 1
ATOM 1817 C CA . ARG A 1 225 ? -7.588 -12.300 26.239 1.00 85.12 225 ARG A CA 1
ATOM 1818 C C . ARG A 1 225 ? -7.793 -10.950 26.921 1.00 85.12 225 ARG A C 1
ATOM 1820 O O . ARG A 1 225 ? -8.597 -10.121 26.503 1.00 85.12 225 ARG A O 1
ATOM 1827 N N . LYS A 1 226 ? -6.992 -10.712 27.961 1.00 84.50 226 LYS A N 1
ATOM 1828 C CA . LYS A 1 226 ? -6.848 -9.385 28.573 1.00 84.50 226 LYS A CA 1
ATOM 1829 C C . LYS A 1 226 ? -6.141 -8.448 27.587 1.00 84.50 226 LYS A C 1
ATOM 1831 O O . LYS A 1 226 ? -5.323 -8.908 26.800 1.00 84.50 226 LYS A O 1
ATOM 1836 N N . ASN A 1 227 ? -6.442 -7.152 27.660 1.00 90.19 227 ASN A N 1
ATOM 1837 C CA . ASN A 1 227 ? -5.874 -6.109 26.793 1.00 90.19 227 ASN A CA 1
ATOM 1838 C C . ASN A 1 227 ? -6.077 -6.375 25.294 1.00 90.19 227 ASN A C 1
ATOM 1840 O O . ASN A 1 227 ? -5.139 -6.336 24.498 1.00 90.19 227 ASN A O 1
ATOM 1844 N N . ILE A 1 228 ? -7.326 -6.628 24.902 1.00 91.94 228 ILE A N 1
ATOM 1845 C CA . ILE A 1 228 ? -7.657 -7.017 23.530 1.00 91.94 228 ILE A CA 1
ATOM 1846 C C . ILE A 1 228 ? -7.174 -6.016 22.473 1.00 91.94 228 ILE A C 1
ATOM 1848 O O . ILE A 1 228 ? -6.741 -6.419 21.400 1.00 91.94 228 ILE A O 1
ATOM 1852 N N . ASP A 1 229 ? -7.184 -4.723 22.792 1.00 93.25 229 ASP A N 1
ATOM 1853 C CA . ASP A 1 229 ? -6.727 -3.659 21.899 1.00 93.25 229 ASP A CA 1
ATOM 1854 C C . ASP A 1 229 ? -5.223 -3.779 21.589 1.00 93.25 229 ASP A C 1
ATOM 1856 O O . ASP A 1 229 ? -4.821 -3.675 20.430 1.00 93.25 229 ASP A O 1
ATOM 1860 N N . GLU A 1 230 ? -4.393 -4.063 22.599 1.00 93.88 230 GLU A N 1
ATOM 1861 C CA . GLU A 1 230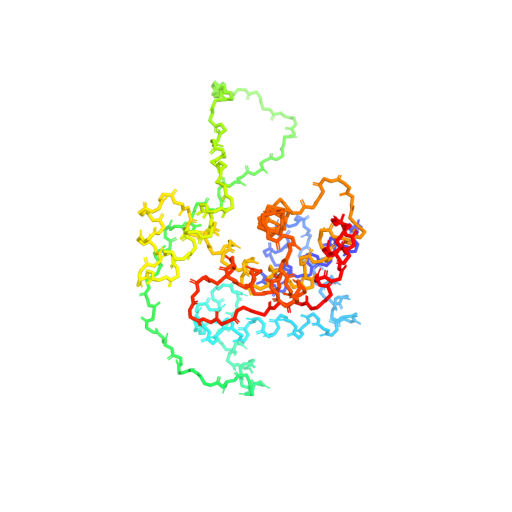 ? -2.949 -4.278 22.425 1.00 93.88 230 GLU A CA 1
ATOM 1862 C C . GLU A 1 230 ? -2.681 -5.546 21.611 1.00 93.88 230 GLU A C 1
ATOM 1864 O O . GLU A 1 230 ? -1.880 -5.538 20.676 1.00 93.88 230 GLU A O 1
ATOM 1869 N N . GLU A 1 231 ? -3.399 -6.623 21.918 1.00 94.44 231 GLU A N 1
ATOM 1870 C CA . GLU A 1 231 ? -3.249 -7.908 21.239 1.00 94.44 231 GLU A CA 1
ATOM 1871 C C . GLU A 1 231 ? -3.697 -7.851 19.766 1.00 94.44 231 GLU A C 1
ATOM 1873 O O . GLU A 1 231 ? -3.036 -8.413 18.890 1.00 94.44 231 GLU A O 1
ATOM 1878 N N . LEU A 1 232 ? -4.762 -7.104 19.449 1.00 95.44 232 LEU A N 1
ATOM 1879 C CA . LEU A 1 232 ? -5.189 -6.843 18.069 1.00 95.44 232 LEU A CA 1
ATOM 1880 C C . LEU A 1 232 ? -4.114 -6.088 17.279 1.00 95.44 232 LEU A C 1
ATOM 1882 O O . LEU A 1 232 ? -3.843 -6.424 16.124 1.00 95.44 232 LEU A O 1
ATOM 1886 N N . MET A 1 233 ? -3.475 -5.095 17.900 1.00 94.88 233 MET A N 1
ATOM 1887 C CA . MET A 1 233 ? -2.380 -4.341 17.285 1.00 94.88 233 MET A CA 1
ATOM 1888 C C . MET A 1 233 ? -1.150 -5.225 17.059 1.00 94.88 233 MET A C 1
ATOM 1890 O O . MET A 1 233 ? -0.543 -5.166 15.988 1.00 94.88 233 MET A O 1
ATOM 1894 N N . ILE A 1 234 ? -0.798 -6.070 18.033 1.00 94.44 234 ILE A N 1
ATOM 1895 C CA . ILE A 1 234 ? 0.284 -7.055 17.905 1.00 94.44 234 ILE A CA 1
ATOM 1896 C C . ILE A 1 234 ? -0.021 -8.023 16.764 1.00 94.44 234 ILE A C 1
ATOM 1898 O O . ILE A 1 234 ? 0.859 -8.302 15.947 1.00 94.44 234 ILE A O 1
ATOM 1902 N N . GLN A 1 235 ? -1.261 -8.499 16.646 1.00 95.06 235 GLN A N 1
ATOM 1903 C CA . GLN A 1 235 ? -1.582 -9.405 15.555 1.00 95.06 235 GLN A CA 1
ATOM 1904 C C . GLN A 1 235 ? -1.554 -8.749 14.186 1.00 95.06 235 GLN A C 1
ATOM 1906 O O . GLN A 1 235 ? -1.017 -9.326 13.240 1.00 95.06 235 GLN A O 1
ATOM 1911 N N . ALA A 1 236 ? -2.092 -7.536 14.071 1.00 94.88 236 ALA A N 1
ATOM 1912 C CA . ALA A 1 236 ? -1.994 -6.768 12.841 1.00 94.88 236 ALA A CA 1
ATOM 1913 C C . ALA A 1 236 ? -0.524 -6.659 12.408 1.00 94.88 236 ALA A C 1
ATOM 1915 O O . ALA A 1 236 ? -0.193 -7.012 11.276 1.00 94.88 236 ALA A O 1
ATOM 1916 N N . LYS A 1 237 ? 0.378 -6.306 13.336 1.00 94.12 237 LYS A N 1
ATOM 1917 C CA . LYS A 1 237 ? 1.827 -6.265 13.087 1.00 94.12 237 LYS A CA 1
ATOM 1918 C C . LYS A 1 237 ? 2.375 -7.602 12.609 1.00 94.12 237 LYS A C 1
ATOM 1920 O O . LYS A 1 237 ? 3.021 -7.648 11.568 1.00 94.12 237 LYS A O 1
ATOM 1925 N N . ASN A 1 238 ? 2.089 -8.691 13.317 1.00 93.00 238 ASN A N 1
ATOM 1926 C CA . ASN A 1 238 ? 2.600 -10.021 12.982 1.00 93.00 238 ASN A CA 1
ATOM 1927 C C . ASN A 1 238 ? 2.168 -10.494 11.585 1.00 93.00 238 ASN A C 1
ATOM 1929 O O . ASN A 1 238 ? 2.959 -11.118 10.873 1.00 93.00 238 ASN A O 1
ATOM 1933 N N . ILE A 1 239 ? 0.938 -10.173 11.172 1.00 92.12 239 ILE A N 1
ATOM 1934 C CA . ILE A 1 239 ? 0.416 -10.519 9.845 1.00 92.12 239 ILE A CA 1
ATOM 1935 C C . ILE A 1 239 ? 1.201 -9.793 8.744 1.00 92.12 239 ILE A C 1
ATOM 1937 O O . ILE A 1 239 ? 1.579 -10.420 7.752 1.00 92.12 239 ILE A O 1
ATOM 1941 N N . VAL A 1 240 ? 1.472 -8.493 8.905 1.00 91.69 240 VAL A N 1
ATOM 1942 C CA . VAL A 1 240 ? 2.131 -7.672 7.867 1.00 91.69 240 VAL A CA 1
ATOM 1943 C C . VAL A 1 240 ? 3.647 -7.550 8.019 1.00 91.69 240 VAL A C 1
ATOM 1945 O O . VAL A 1 240 ? 4.296 -6.932 7.175 1.00 91.69 240 VAL A O 1
ATOM 1948 N N . LYS A 1 241 ? 4.239 -8.161 9.047 1.00 92.00 241 LYS A N 1
ATOM 1949 C CA . LYS A 1 241 ? 5.691 -8.205 9.242 1.00 92.00 241 LYS A CA 1
ATOM 1950 C C . LYS A 1 241 ? 6.343 -9.070 8.167 1.00 92.00 241 LYS A C 1
ATOM 1952 O O . LYS A 1 241 ? 6.328 -10.298 8.252 1.00 92.00 241 LYS A O 1
ATOM 1957 N N . ILE A 1 242 ? 6.875 -8.422 7.132 1.00 88.06 242 ILE A N 1
ATOM 1958 C CA . ILE A 1 242 ? 7.479 -9.072 5.956 1.00 88.06 242 ILE A CA 1
ATOM 1959 C C . ILE A 1 242 ? 9.011 -9.093 5.978 1.00 88.06 242 ILE A C 1
ATOM 1961 O O . ILE A 1 242 ? 9.611 -9.924 5.301 1.00 88.06 242 ILE A O 1
ATOM 1965 N N . ASP A 1 243 ? 9.628 -8.218 6.765 1.00 85.25 243 ASP A N 1
ATOM 1966 C CA . ASP A 1 243 ? 11.069 -8.125 6.986 1.00 85.25 243 ASP A CA 1
ATOM 1967 C C . ASP A 1 243 ? 11.355 -7.857 8.477 1.00 85.25 243 ASP A C 1
ATOM 1969 O O . ASP A 1 243 ? 10.484 -8.031 9.335 1.00 85.25 243 ASP A O 1
ATOM 1973 N N . GLU A 1 244 ? 12.594 -7.492 8.803 1.00 83.12 244 GLU A N 1
ATOM 1974 C CA . GLU A 1 244 ? 12.998 -7.148 10.172 1.00 83.12 244 GLU A CA 1
ATOM 1975 C C . GLU A 1 244 ? 12.413 -5.810 10.646 1.00 83.12 244 GLU A C 1
ATOM 1977 O O . GLU A 1 244 ? 12.425 -5.533 11.846 1.00 83.12 244 GLU A O 1
ATOM 1982 N N . SER A 1 245 ? 11.879 -4.986 9.733 1.00 79.81 245 SER A N 1
ATOM 1983 C CA . SER A 1 245 ? 11.285 -3.705 10.098 1.00 79.81 245 SER A CA 1
ATOM 1984 C C . SER A 1 245 ? 9.942 -3.905 10.793 1.00 79.81 245 SER A C 1
ATOM 1986 O O . SER A 1 245 ? 9.116 -4.736 10.406 1.00 79.81 245 SER A O 1
ATOM 1988 N N . GLU A 1 246 ? 9.728 -3.136 11.857 1.00 81.56 246 GLU A N 1
ATOM 1989 C CA . GLU A 1 246 ? 8.485 -3.195 12.610 1.00 81.56 246 GLU A CA 1
ATOM 1990 C C . GLU A 1 246 ? 7.406 -2.373 11.882 1.00 81.56 246 GLU A C 1
ATOM 1992 O O . GLU A 1 246 ? 7.587 -1.167 11.682 1.00 81.56 246 GLU A O 1
ATOM 1997 N N . PRO A 1 247 ? 6.287 -2.988 11.462 1.00 87.25 247 PRO A N 1
ATOM 1998 C CA . PRO A 1 247 ? 5.242 -2.276 10.742 1.00 87.25 247 PRO A CA 1
ATOM 1999 C C . PRO A 1 247 ? 4.505 -1.295 11.663 1.00 87.25 247 PRO A C 1
ATOM 2001 O O . PRO A 1 247 ? 4.130 -1.617 12.795 1.00 87.25 247 PRO A O 1
ATOM 2004 N N . ALA A 1 248 ? 4.254 -0.091 11.151 1.00 87.88 248 ALA A N 1
ATOM 2005 C CA . ALA A 1 248 ? 3.423 0.899 11.824 1.00 87.88 248 ALA A CA 1
ATOM 2006 C C . ALA A 1 248 ? 1.937 0.581 11.605 1.00 87.88 248 ALA A C 1
ATOM 2008 O O . ALA A 1 248 ? 1.498 0.394 10.469 1.00 87.88 248 ALA A O 1
ATOM 2009 N N . ILE A 1 249 ? 1.170 0.561 12.697 1.00 92.31 249 ILE A N 1
ATOM 2010 C CA . ILE A 1 249 ? -0.282 0.347 12.698 1.00 92.31 249 ILE A CA 1
ATOM 2011 C C . ILE A 1 249 ? -0.955 1.599 13.257 1.00 92.31 249 ILE A C 1
ATOM 2013 O O . ILE A 1 249 ? -0.552 2.103 14.305 1.00 92.31 249 ILE A O 1
ATOM 2017 N N . SER A 1 250 ? -1.980 2.102 12.571 1.00 91.69 250 SER A N 1
ATOM 2018 C CA . SER A 1 250 ? -2.704 3.304 12.988 1.00 91.69 250 SER A CA 1
ATOM 2019 C C . SER A 1 250 ? -3.753 2.994 14.060 1.00 91.69 250 SER A C 1
ATOM 2021 O O . SER A 1 250 ? -4.562 2.079 13.913 1.00 91.69 250 SER A O 1
ATOM 2023 N N . ALA A 1 251 ? -3.825 3.823 15.106 1.00 93.00 251 ALA A N 1
ATOM 2024 C CA . ALA A 1 251 ? -4.898 3.758 16.105 1.00 93.00 251 ALA A CA 1
ATOM 2025 C C . ALA A 1 251 ? -6.294 4.025 15.495 1.00 93.00 251 ALA A C 1
ATOM 2027 O O . ALA A 1 251 ? -7.314 3.516 15.971 1.00 93.00 251 ALA A O 1
ATOM 2028 N N . ILE A 1 252 ? -6.350 4.785 14.395 1.00 93.62 252 ILE A N 1
ATOM 2029 C CA . ILE A 1 252 ? -7.590 5.048 13.652 1.00 93.62 252 ILE A CA 1
ATOM 2030 C C . ILE A 1 252 ? -8.100 3.757 12.994 1.00 93.62 252 ILE A C 1
ATOM 2032 O O . ILE A 1 252 ? -9.312 3.525 12.937 1.00 93.62 252 ILE A O 1
ATOM 2036 N N . TRP A 1 253 ? -7.192 2.882 12.544 1.00 96.25 253 TRP A N 1
ATOM 2037 C CA . TRP A 1 253 ? -7.580 1.566 12.041 1.00 96.25 253 TRP A CA 1
ATOM 2038 C C . TRP A 1 253 ? -8.216 0.727 13.144 1.00 96.25 253 TRP A C 1
ATOM 2040 O O . TRP A 1 253 ? -9.317 0.228 12.931 1.00 96.25 253 TRP A O 1
ATOM 2050 N N . LEU A 1 254 ? -7.603 0.646 14.330 1.00 95.75 254 LEU A N 1
ATOM 2051 C CA . LEU A 1 254 ? -8.128 -0.161 15.436 1.00 95.75 254 LEU A CA 1
ATOM 2052 C C . LEU A 1 254 ? -9.552 0.257 15.827 1.00 95.75 254 LEU A C 1
ATOM 2054 O O . LEU A 1 254 ? -10.450 -0.580 15.909 1.00 95.75 254 LEU A O 1
ATOM 2058 N N . SER A 1 255 ? -9.786 1.559 16.007 1.00 94.88 255 SER A N 1
ATOM 2059 C CA . SER A 1 255 ? -11.121 2.072 16.345 1.00 94.88 255 SER A CA 1
ATOM 2060 C C . SER A 1 255 ? -12.159 1.778 15.250 1.00 94.88 255 SER A C 1
ATOM 2062 O O . SER A 1 255 ? -13.282 1.361 15.550 1.00 94.88 255 SER A O 1
ATOM 2064 N N . SER A 1 256 ? -11.783 1.918 13.974 1.00 95.00 256 SER A N 1
ATOM 2065 C CA . SER A 1 256 ? -12.652 1.602 12.831 1.00 95.00 256 SER A CA 1
ATOM 2066 C C . SER A 1 256 ? -12.938 0.102 12.710 1.00 95.00 256 SER A C 1
ATOM 2068 O O . SER A 1 256 ? -14.081 -0.291 12.470 1.00 95.00 256 SER A O 1
ATOM 2070 N N . PHE A 1 257 ? -11.921 -0.729 12.934 1.00 95.88 257 PHE A N 1
ATOM 2071 C CA . PHE A 1 257 ? -11.994 -2.186 12.933 1.00 95.88 257 PHE A CA 1
ATOM 2072 C C . PHE A 1 257 ? -12.941 -2.690 14.023 1.00 95.88 257 PHE A C 1
ATOM 2074 O O . PHE A 1 257 ? -13.904 -3.402 13.722 1.00 95.88 257 PHE A O 1
ATOM 2081 N N . LYS A 1 258 ? -12.753 -2.244 15.274 1.00 95.44 258 LYS A N 1
ATOM 2082 C CA . LYS A 1 258 ? -13.637 -2.599 16.395 1.00 95.44 258 LYS A CA 1
ATOM 2083 C C . LYS A 1 258 ? -15.084 -2.206 16.116 1.00 95.44 258 LYS A C 1
ATOM 2085 O O . LYS A 1 258 ? -15.990 -3.023 16.280 1.00 95.44 258 LYS A O 1
ATOM 2090 N N . LYS A 1 259 ? -15.306 -0.991 15.600 1.00 94.56 259 LYS A N 1
ATOM 2091 C CA . LYS A 1 259 ? -16.641 -0.513 15.212 1.00 94.56 259 LYS A CA 1
ATOM 2092 C C . LYS A 1 259 ? -17.270 -1.371 14.111 1.00 94.56 259 LYS A C 1
ATOM 2094 O O . LYS A 1 259 ? -18.467 -1.647 14.164 1.00 94.56 259 LYS A O 1
ATOM 2099 N N . HIS A 1 260 ? -16.492 -1.787 13.112 1.00 93.81 260 HIS A N 1
ATOM 2100 C CA . HIS A 1 260 ? -16.990 -2.605 12.008 1.00 93.81 260 HIS A CA 1
ATOM 2101 C C . HIS A 1 260 ? -17.400 -4.011 12.457 1.00 93.81 260 HIS A C 1
ATOM 2103 O O . HIS A 1 260 ? -18.461 -4.496 12.061 1.00 93.81 260 HIS A O 1
ATOM 2109 N N . TYR A 1 261 ? -16.582 -4.639 13.303 1.00 93.06 261 TYR A N 1
ATOM 2110 C CA . TYR A 1 261 ? -16.780 -6.012 13.769 1.00 93.06 261 TYR A CA 1
ATOM 2111 C C . TYR A 1 261 ? -17.554 -6.134 15.088 1.00 93.06 261 TYR A C 1
ATOM 2113 O O . TYR A 1 261 ? -17.792 -7.256 15.535 1.00 93.06 261 TYR A O 1
ATOM 2121 N N . LYS A 1 262 ? -17.994 -5.008 15.671 1.00 92.81 262 LYS A N 1
ATOM 2122 C CA . LYS A 1 262 ? -18.713 -4.928 16.956 1.00 92.81 262 LYS A CA 1
ATOM 2123 C C . LYS A 1 262 ? -17.933 -5.597 18.094 1.00 92.81 262 LYS A C 1
ATOM 2125 O O . LYS A 1 262 ? -18.453 -6.464 18.788 1.00 92.81 262 LYS A O 1
ATOM 2130 N N . ILE A 1 263 ? -16.664 -5.220 18.212 1.00 90.12 263 ILE A N 1
ATOM 2131 C CA . ILE A 1 263 ? -15.770 -5.660 19.284 1.00 90.12 263 ILE A CA 1
ATOM 2132 C C . ILE A 1 263 ? -15.833 -4.606 20.387 1.00 90.12 263 ILE A C 1
ATOM 2134 O O . ILE A 1 263 ? -15.531 -3.439 20.122 1.00 90.12 263 ILE A O 1
ATOM 2138 N N . GLU A 1 264 ? -16.244 -5.024 21.581 1.00 75.19 264 GLU A N 1
ATOM 2139 C CA . GLU A 1 264 ? -16.292 -4.199 22.797 1.00 75.19 264 GLU A CA 1
ATOM 2140 C C . GLU A 1 264 ? -14.913 -4.174 23.469 1.00 75.19 264 GLU A C 1
ATOM 2142 O O . GLU A 1 264 ? -14.338 -5.263 23.688 1.00 75.19 264 GLU A O 1
#

Sequence (264 aa):
MIYYSDKKRKQIAVSALINGSKQTSEAYSIPEDQVMPYLENLVNGECSLFEVIRNEVLTSAQNKGIRSTCESWGLSSECLEKLISAFPEFISSKNYCDTCSLINPQELKTWSNVSVQPAGPNDESSPKKKRKTGEDKRKVTNYSIDQKIQAVKEFVKGTNQSETARELQIPAVNLMRWRDKIRKESFQEPHVENLYGVQKRGQRNKMFRDLDGRVYEWYKENKDRKNIDEELMIQAKNIVKIDESEPAISAIWLSSFKKHYKIE

Organism: NCBI:txid5963

pLDDT: mean 71.27, std 20.65, range [29.08, 96.25]